Protein AF-A0A7Z9C8B3-F1 (afdb_monomer_lite)

Structure (mmCIF, N/CA/C/O backbone):
data_AF-A0A7Z9C8B3-F1
#
_entry.id   AF-A0A7Z9C8B3-F1
#
loop_
_atom_site.group_PDB
_atom_site.id
_atom_site.type_symbol
_atom_site.label_atom_id
_atom_site.label_alt_id
_atom_site.label_comp_id
_atom_site.label_asym_id
_atom_site.label_entity_id
_atom_site.label_seq_id
_atom_site.pdbx_PDB_ins_code
_atom_site.Cartn_x
_atom_site.Cartn_y
_atom_site.Cartn_z
_atom_site.occupancy
_atom_site.B_iso_or_equiv
_atom_site.auth_seq_id
_atom_site.auth_comp_id
_atom_site.auth_asym_id
_atom_site.auth_atom_id
_atom_site.pdbx_PDB_model_num
ATOM 1 N N . MET A 1 1 ? 12.724 23.668 -12.118 1.00 41.75 1 MET A N 1
ATOM 2 C CA . MET A 1 1 ? 11.775 23.006 -11.199 1.00 41.75 1 MET A CA 1
ATOM 3 C C . MET A 1 1 ? 11.595 21.601 -11.733 1.00 41.75 1 MET A C 1
ATOM 5 O O . MET A 1 1 ? 11.321 21.489 -12.916 1.00 41.75 1 MET A O 1
ATOM 9 N N . ALA A 1 2 ? 11.874 20.558 -10.950 1.00 46.75 2 ALA A N 1
ATOM 10 C CA . ALA A 1 2 ? 11.639 19.192 -11.415 1.00 46.75 2 ALA A CA 1
ATOM 11 C C . ALA A 1 2 ? 10.125 18.982 -11.560 1.00 46.75 2 ALA A C 1
ATOM 13 O O . ALA A 1 2 ? 9.395 19.240 -10.599 1.00 46.75 2 ALA A O 1
ATOM 14 N N . ASP A 1 3 ? 9.671 18.569 -12.745 1.00 54.97 3 ASP A N 1
ATOM 15 C CA . ASP A 1 3 ? 8.281 18.180 -12.983 1.00 54.97 3 ASP A CA 1
ATOM 16 C C . ASP A 1 3 ? 7.887 17.115 -11.957 1.00 54.97 3 ASP A C 1
ATOM 18 O O . ASP A 1 3 ? 8.472 16.029 -11.893 1.00 54.97 3 ASP A O 1
ATOM 22 N N . GLN A 1 4 ? 6.924 17.434 -11.093 1.00 65.19 4 GLN A N 1
ATOM 23 C CA . GLN A 1 4 ? 6.392 16.437 -10.179 1.00 65.19 4 GLN A CA 1
ATOM 24 C C . GLN A 1 4 ? 5.548 15.455 -10.984 1.00 65.19 4 GLN A C 1
ATOM 26 O O . GLN A 1 4 ? 4.595 15.850 -11.644 1.00 65.19 4 GLN A O 1
ATOM 31 N N . IL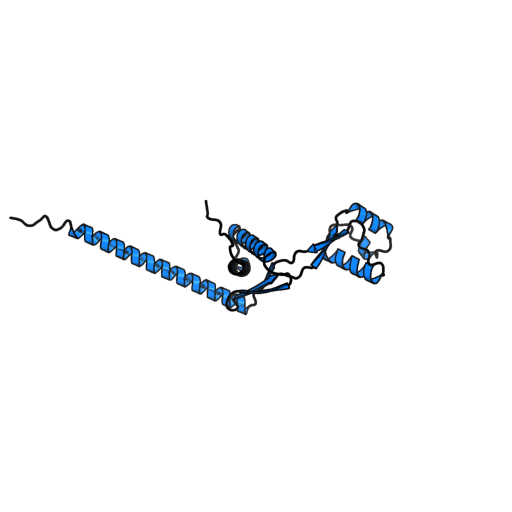E A 1 5 ? 5.874 14.166 -10.891 1.00 74.06 5 ILE A N 1
ATOM 32 C CA . ILE A 1 5 ? 5.069 13.107 -11.504 1.00 74.06 5 ILE A CA 1
ATOM 33 C C . ILE A 1 5 ? 3.663 13.143 -10.890 1.00 74.06 5 ILE A C 1
ATOM 35 O O . ILE A 1 5 ? 3.486 12.825 -9.708 1.00 74.06 5 ILE A O 1
ATOM 39 N N . GLU A 1 6 ? 2.676 13.526 -11.695 1.00 83.44 6 GLU A N 1
ATOM 40 C CA . GLU A 1 6 ? 1.263 13.460 -11.334 1.00 83.44 6 GLU A CA 1
ATOM 41 C C . GLU A 1 6 ? 0.733 12.028 -11.475 1.00 83.44 6 GLU A C 1
ATOM 43 O O . GLU A 1 6 ? 1.106 11.277 -12.382 1.00 83.44 6 GLU A O 1
ATOM 48 N N . ILE A 1 7 ? -0.135 11.640 -10.540 1.00 87.81 7 ILE A N 1
ATOM 49 C CA . ILE A 1 7 ? -0.804 10.338 -10.531 1.00 87.81 7 ILE A CA 1
ATOM 50 C C . ILE A 1 7 ? -2.204 10.550 -11.090 1.00 87.81 7 ILE A C 1
ATOM 52 O O . ILE A 1 7 ? -3.042 11.167 -10.436 1.00 87.81 7 ILE A O 1
ATOM 56 N N . THR A 1 8 ? -2.446 10.050 -12.297 1.00 89.19 8 THR A N 1
ATOM 57 C CA . THR A 1 8 ? -3.670 10.339 -13.060 1.00 89.19 8 THR A CA 1
ATOM 58 C C . THR A 1 8 ? -4.612 9.143 -13.161 1.00 89.19 8 THR A C 1
ATOM 60 O O . THR A 1 8 ? -5.751 9.299 -13.594 1.00 89.19 8 THR A O 1
ATOM 63 N N . SER A 1 9 ? -4.169 7.950 -12.749 1.00 91.31 9 SER A N 1
ATOM 64 C CA . SER A 1 9 ? -4.969 6.724 -12.817 1.00 91.31 9 SER A CA 1
ATOM 65 C C . SER A 1 9 ? -4.680 5.745 -11.680 1.00 91.31 9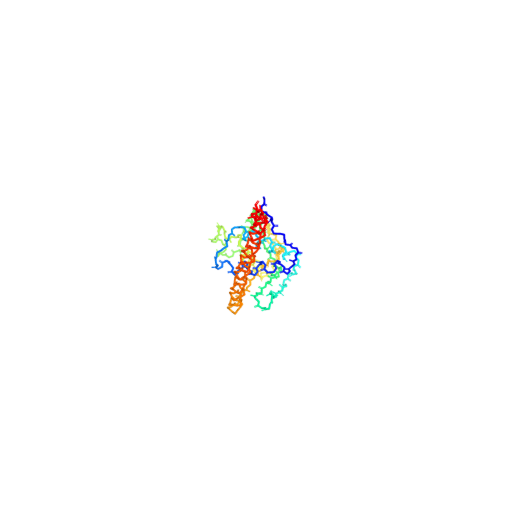 SER A C 1
ATOM 67 O O . SER A 1 9 ? -3.608 5.746 -11.062 1.00 91.31 9 SER A O 1
ATOM 69 N N . VAL A 1 10 ? -5.646 4.855 -11.438 1.00 89.50 10 VAL A N 1
ATOM 70 C CA . VAL A 1 10 ? -5.529 3.765 -10.463 1.00 89.50 10 VAL A CA 1
ATOM 71 C C . VAL A 1 10 ? -4.437 2.785 -10.889 1.00 89.50 10 VAL A C 1
ATOM 73 O O . VAL A 1 10 ? -3.641 2.364 -10.056 1.00 89.50 10 VAL A O 1
ATOM 76 N N . GLU A 1 11 ? -4.335 2.462 -12.174 1.00 89.19 11 GLU A N 1
ATOM 77 C CA . GLU A 1 11 ? -3.344 1.542 -12.738 1.00 89.19 11 GLU A CA 1
ATOM 78 C C . GLU A 1 11 ? -1.915 2.055 -12.522 1.00 89.19 11 GLU A C 1
ATOM 80 O O . GLU A 1 11 ? -1.042 1.307 -12.071 1.00 89.19 11 GLU A O 1
ATOM 85 N N . GLN A 1 12 ? -1.687 3.352 -12.752 1.00 88.00 12 GLN A N 1
ATOM 86 C CA . GLN A 1 12 ? -0.404 3.997 -12.476 1.00 88.00 12 GLN A CA 1
ATOM 87 C C . GLN A 1 12 ? -0.074 3.952 -10.977 1.00 88.00 12 GLN A C 1
ATOM 89 O O . GLN A 1 12 ? 1.041 3.590 -10.595 1.00 88.00 12 GLN A O 1
ATOM 94 N N . ALA A 1 13 ? -1.044 4.265 -10.113 1.00 88.44 13 ALA A N 1
ATOM 95 C CA . ALA A 1 13 ? -0.851 4.233 -8.667 1.00 88.44 13 ALA A CA 1
ATOM 96 C C . ALA A 1 13 ? -0.551 2.811 -8.149 1.00 88.44 13 ALA A C 1
ATOM 98 O O . ALA A 1 13 ? 0.343 2.628 -7.319 1.00 88.44 13 ALA A O 1
ATOM 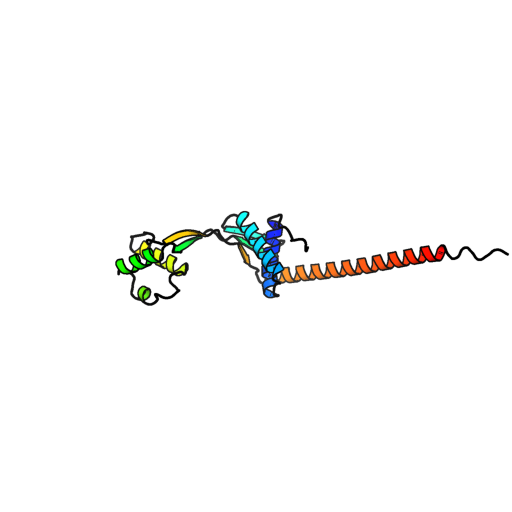99 N N . LEU A 1 14 ? -1.239 1.794 -8.680 1.00 89.31 14 LEU A N 1
ATOM 100 C CA . LEU A 1 14 ? -0.978 0.379 -8.401 1.00 89.31 14 LEU A CA 1
ATOM 101 C C . LEU A 1 14 ? 0.461 -0.009 -8.776 1.00 89.31 14 LEU A C 1
ATOM 103 O O . LEU A 1 14 ? 1.159 -0.627 -7.968 1.00 89.31 14 LEU A O 1
ATOM 107 N N . GLY A 1 15 ? 0.917 0.400 -9.965 1.00 85.69 15 GLY A N 1
ATOM 108 C CA . GLY A 1 15 ? 2.292 0.201 -10.429 1.00 85.69 15 GLY A CA 1
ATOM 109 C C . GLY A 1 15 ? 3.330 0.843 -9.508 1.00 85.69 15 GLY A C 1
ATOM 110 O O . GLY A 1 15 ? 4.279 0.182 -9.087 1.00 85.69 15 GLY A O 1
ATOM 111 N N . ILE A 1 16 ? 3.118 2.103 -9.117 1.00 88.56 16 ILE A N 1
ATOM 112 C CA . ILE A 1 16 ? 4.022 2.839 -8.218 1.00 88.56 16 ILE A CA 1
ATOM 113 C C . ILE A 1 16 ? 4.126 2.153 -6.847 1.00 88.56 16 ILE A C 1
ATOM 115 O O . ILE A 1 16 ? 5.227 1.987 -6.323 1.00 88.56 16 ILE A O 1
ATOM 119 N N . VAL A 1 17 ? 3.007 1.722 -6.254 1.00 88.25 17 VAL A N 1
ATOM 120 C CA . VAL A 1 17 ? 3.017 1.044 -4.943 1.00 88.25 17 VAL A CA 1
ATOM 121 C C . VAL A 1 17 ? 3.681 -0.338 -5.016 1.00 88.25 17 VAL A C 1
ATOM 123 O O . VAL A 1 17 ? 4.364 -0.745 -4.068 1.00 88.25 17 VAL A O 1
ATOM 126 N N . ALA A 1 18 ? 3.520 -1.057 -6.130 1.00 86.44 18 ALA A N 1
ATOM 127 C CA . ALA A 1 18 ? 4.201 -2.326 -6.377 1.00 86.44 18 ALA A CA 1
ATOM 128 C C . ALA A 1 18 ? 5.724 -2.143 -6.501 1.00 86.44 18 ALA A C 1
ATOM 130 O O . ALA A 1 18 ? 6.485 -2.804 -5.790 1.00 86.44 18 ALA A O 1
ATOM 131 N N . LEU A 1 19 ? 6.161 -1.198 -7.340 1.00 84.25 19 LEU A N 1
ATOM 132 C CA . LEU A 1 19 ? 7.575 -0.865 -7.527 1.00 84.25 19 LEU A CA 1
ATOM 133 C C . LEU A 1 19 ? 8.212 -0.340 -6.241 1.00 84.25 19 LEU A C 1
ATOM 135 O O . LEU A 1 19 ? 9.323 -0.736 -5.906 1.00 84.25 19 LEU A O 1
ATOM 139 N N . GLY A 1 20 ? 7.494 0.486 -5.476 1.00 84.44 20 GLY A N 1
ATOM 140 C CA . GLY A 1 20 ? 7.946 0.962 -4.172 1.00 84.44 20 GLY A CA 1
ATOM 141 C C . GLY A 1 20 ? 8.266 -0.184 -3.214 1.00 84.44 20 GLY A C 1
ATOM 142 O O . GLY A 1 20 ? 9.318 -0.181 -2.584 1.00 84.44 20 GLY A O 1
ATOM 143 N N . LYS A 1 21 ? 7.412 -1.213 -3.149 1.00 84.00 21 LYS A N 1
ATOM 144 C CA . LYS A 1 21 ? 7.653 -2.382 -2.287 1.00 84.00 21 LYS A CA 1
ATOM 145 C C . LYS A 1 21 ? 8.858 -3.203 -2.722 1.00 84.00 21 LYS A C 1
ATOM 147 O O . LYS A 1 21 ? 9.596 -3.699 -1.875 1.00 84.00 21 LYS A O 1
ATOM 152 N N . PHE A 1 22 ? 9.041 -3.345 -4.030 1.00 82.25 22 PHE A N 1
ATOM 153 C CA . PHE A 1 22 ? 10.217 -3.988 -4.595 1.00 82.25 22 PHE A CA 1
ATOM 154 C C . PHE A 1 22 ? 11.494 -3.201 -4.255 1.00 82.25 22 PHE A C 1
ATOM 156 O O . PHE A 1 22 ? 12.460 -3.761 -3.746 1.00 82.25 22 PHE A O 1
ATOM 163 N N . ALA A 1 23 ? 11.471 -1.884 -4.454 1.00 78.06 23 ALA A N 1
ATOM 164 C CA . ALA A 1 23 ? 12.617 -1.009 -4.255 1.00 78.06 23 ALA A CA 1
ATOM 165 C C . ALA A 1 23 ? 12.927 -0.691 -2.780 1.00 78.06 23 ALA A C 1
ATOM 167 O O . ALA A 1 23 ? 14.071 -0.379 -2.475 1.00 78.06 23 ALA A O 1
ATOM 168 N N . GLU A 1 24 ? 11.989 -0.844 -1.834 1.00 74.06 24 GLU A N 1
ATOM 169 C CA . GLU A 1 24 ? 12.289 -0.830 -0.387 1.00 74.06 24 GLU A CA 1
ATOM 170 C C . GLU A 1 24 ? 13.406 -1.831 -0.031 1.00 74.06 24 GLU A C 1
ATOM 172 O O . GLU A 1 24 ? 14.266 -1.521 0.790 1.00 74.06 24 GLU A O 1
ATOM 177 N N . LYS A 1 25 ? 13.444 -2.998 -0.695 1.00 69.06 25 LYS A N 1
ATOM 178 C CA . LYS A 1 25 ? 14.526 -3.993 -0.559 1.00 69.06 25 LYS A CA 1
ATOM 179 C C . LYS A 1 25 ? 15.863 -3.482 -1.116 1.00 69.06 25 LYS A C 1
ATOM 181 O O . LYS A 1 25 ? 16.916 -3.895 -0.644 1.00 69.06 25 LYS A O 1
ATOM 186 N N . ALA A 1 26 ? 15.815 -2.598 -2.111 1.00 64.81 26 ALA A N 1
ATOM 187 C CA . ALA A 1 26 ? 16.968 -2.028 -2.808 1.00 64.81 26 ALA A CA 1
ATOM 188 C C . ALA A 1 26 ? 17.360 -0.617 -2.318 1.00 64.81 26 ALA A C 1
ATOM 190 O O . ALA A 1 26 ? 18.253 -0.009 -2.900 1.00 64.81 26 ALA A O 1
ATOM 191 N N . ALA A 1 27 ? 16.723 -0.132 -1.244 1.00 78.00 27 ALA A N 1
ATOM 192 C CA . ALA A 1 27 ? 16.748 1.243 -0.745 1.00 78.00 27 ALA A CA 1
ATOM 193 C C . ALA A 1 27 ? 16.131 2.285 -1.706 1.00 78.00 27 ALA A C 1
ATOM 195 O O . ALA A 1 27 ? 16.499 2.423 -2.869 1.00 78.00 27 ALA A O 1
ATOM 196 N N . LEU A 1 28 ? 15.184 3.067 -1.179 1.00 78.81 28 LEU A N 1
ATOM 197 C CA . LEU A 1 28 ? 14.498 4.145 -1.898 1.00 78.81 28 LEU A CA 1
ATOM 198 C C . LEU A 1 28 ? 15.084 5.517 -1.554 1.00 78.81 28 LEU A C 1
ATOM 200 O O . LEU A 1 28 ? 15.385 5.792 -0.389 1.00 78.81 28 LEU A O 1
ATOM 204 N N . THR A 1 29 ? 15.119 6.412 -2.544 1.00 85.62 29 THR A N 1
ATOM 205 C CA . THR A 1 29 ? 15.325 7.852 -2.329 1.00 85.62 29 THR A CA 1
ATOM 206 C C . THR A 1 29 ? 14.098 8.490 -1.668 1.00 85.62 29 THR A C 1
ATOM 208 O O . THR A 1 29 ? 12.993 7.941 -1.709 1.00 85.62 29 THR A O 1
ATOM 211 N N . ASP A 1 30 ? 14.259 9.667 -1.063 1.00 83.25 30 ASP A N 1
ATOM 212 C CA . ASP A 1 30 ? 13.152 10.349 -0.375 1.00 83.25 30 ASP A CA 1
ATOM 213 C C . ASP A 1 30 ? 12.067 10.862 -1.334 1.00 83.25 30 ASP A C 1
ATOM 215 O O . ASP A 1 30 ? 10.873 10.811 -1.019 1.00 83.25 30 ASP A O 1
ATOM 219 N N . GLU A 1 31 ? 12.453 11.262 -2.545 1.00 83.81 31 GLU A N 1
ATOM 220 C CA . GLU A 1 31 ? 11.513 11.607 -3.618 1.00 83.81 31 GLU A CA 1
ATOM 221 C C . GLU A 1 31 ? 10.646 10.403 -4.004 1.00 83.81 31 GLU A C 1
ATOM 223 O O . GLU A 1 31 ? 9.417 10.507 -4.079 1.00 83.81 31 GLU A O 1
ATOM 228 N N . ALA A 1 32 ? 11.265 9.228 -4.159 1.00 80.69 32 ALA A N 1
ATOM 229 C CA . ALA A 1 32 ? 10.553 8.001 -4.488 1.00 80.69 32 ALA A CA 1
ATOM 230 C C . ALA A 1 32 ? 9.626 7.557 -3.344 1.00 80.69 32 ALA A C 1
ATOM 232 O O . ALA A 1 32 ? 8.476 7.193 -3.593 1.00 80.69 32 ALA A O 1
ATOM 233 N N . LYS A 1 33 ? 10.060 7.668 -2.079 1.00 83.94 33 LYS A N 1
ATOM 234 C CA . LYS A 1 33 ? 9.185 7.433 -0.912 1.00 83.94 33 LYS A CA 1
ATOM 235 C C . LYS A 1 33 ? 7.969 8.360 -0.927 1.00 83.94 33 LYS A C 1
ATOM 237 O O . LYS A 1 33 ? 6.851 7.920 -0.655 1.00 83.94 33 LYS A O 1
ATOM 242 N N . THR A 1 34 ? 8.167 9.630 -1.278 1.00 87.00 34 THR A N 1
ATOM 243 C CA . THR A 1 34 ? 7.088 10.622 -1.368 1.00 87.00 34 THR A CA 1
ATOM 244 C C . THR A 1 34 ? 6.097 10.277 -2.480 1.00 87.00 34 THR A C 1
ATOM 246 O O . THR A 1 34 ? 4.885 10.381 -2.283 1.00 87.00 34 THR A O 1
ATOM 249 N N . LEU A 1 35 ? 6.578 9.819 -3.637 1.00 86.69 35 LEU A N 1
ATOM 250 C CA . LEU A 1 35 ? 5.721 9.361 -4.731 1.00 86.69 35 LEU A CA 1
ATOM 251 C C . LEU A 1 35 ? 4.918 8.107 -4.347 1.00 86.69 35 LEU A C 1
ATOM 253 O O . LEU A 1 35 ? 3.709 8.067 -4.566 1.00 86.69 35 LEU A O 1
ATOM 257 N N . VAL A 1 36 ? 5.548 7.128 -3.689 1.00 87.44 36 VAL A N 1
ATOM 258 C CA . VAL A 1 36 ? 4.862 5.934 -3.162 1.00 87.44 36 VAL A CA 1
ATOM 259 C C . VAL A 1 36 ? 3.780 6.319 -2.153 1.00 87.44 36 VAL A C 1
ATOM 261 O O . VAL A 1 36 ? 2.676 5.778 -2.201 1.00 87.44 36 VAL A O 1
ATOM 264 N N . LYS A 1 37 ? 4.058 7.277 -1.261 1.00 88.75 37 LYS A N 1
ATOM 265 C CA . LYS A 1 37 ? 3.076 7.784 -0.293 1.00 88.75 37 LYS A CA 1
ATOM 266 C C . LYS A 1 37 ? 1.868 8.415 -0.992 1.00 88.75 37 LYS A C 1
ATOM 268 O O . LYS A 1 37 ? 0.737 8.086 -0.644 1.00 88.75 37 LYS A O 1
ATOM 273 N N . ARG A 1 38 ? 2.096 9.262 -2.003 1.00 90.69 38 ARG A N 1
ATOM 274 C CA . ARG A 1 38 ? 1.024 9.866 -2.815 1.00 90.69 38 ARG A CA 1
ATOM 275 C C . ARG A 1 38 ? 0.191 8.809 -3.540 1.00 90.69 38 ARG A C 1
ATOM 277 O O . ARG A 1 38 ? -1.032 8.885 -3.517 1.00 90.69 38 ARG A O 1
ATOM 284 N N . ALA A 1 39 ? 0.834 7.788 -4.106 1.00 89.12 39 ALA A N 1
ATOM 285 C CA . ALA A 1 39 ? 0.137 6.691 -4.773 1.00 89.12 39 ALA A CA 1
ATOM 286 C C . ALA A 1 39 ? -0.750 5.887 -3.815 1.00 89.12 39 ALA A C 1
ATOM 288 O O . ALA A 1 39 ? -1.872 5.540 -4.173 1.00 89.12 39 ALA A O 1
ATOM 289 N N . ARG A 1 40 ? -0.300 5.641 -2.577 1.00 89.81 40 ARG A N 1
ATOM 290 C CA . ARG A 1 40 ? -1.140 4.993 -1.555 1.00 89.81 40 ARG A CA 1
ATOM 291 C C . ARG A 1 40 ? -2.371 5.826 -1.218 1.00 89.81 40 ARG A C 1
ATOM 293 O O . ARG A 1 40 ? -3.463 5.279 -1.255 1.00 89.81 40 ARG A O 1
ATOM 300 N N . MET A 1 41 ? -2.207 7.126 -0.974 1.00 89.38 41 MET A N 1
ATOM 301 C CA . MET A 1 41 ? -3.335 8.028 -0.692 1.00 89.38 41 MET A CA 1
ATOM 302 C C . MET A 1 41 ? -4.334 8.069 -1.850 1.00 89.38 41 MET A C 1
ATOM 304 O O . MET A 1 41 ? -5.542 8.010 -1.636 1.00 89.38 41 MET A O 1
ATOM 308 N N . TYR A 1 42 ? -3.834 8.116 -3.087 1.00 90.50 42 TYR A N 1
ATOM 309 C CA . TYR A 1 42 ? -4.683 8.053 -4.270 1.00 90.50 42 TYR A CA 1
ATOM 310 C C . TYR A 1 42 ? -5.487 6.745 -4.302 1.00 90.50 42 TYR A C 1
ATOM 312 O O . TYR A 1 42 ? -6.702 6.772 -4.478 1.00 90.50 42 TYR A O 1
ATOM 320 N N . LEU A 1 43 ? -4.847 5.596 -4.064 1.00 90.00 43 LEU A N 1
ATOM 321 C CA . LEU A 1 43 ? -5.538 4.304 -4.013 1.00 90.00 43 LEU A CA 1
ATOM 322 C C . LEU A 1 43 ? -6.527 4.199 -2.844 1.00 90.00 43 LEU A C 1
ATOM 324 O O . LEU A 1 43 ? -7.584 3.600 -3.007 1.00 90.00 43 LEU A O 1
ATOM 328 N N . GLU A 1 44 ? -6.234 4.796 -1.691 1.00 88.12 44 GLU A N 1
ATOM 329 C CA . GLU A 1 44 ? -7.160 4.857 -0.551 1.00 88.12 44 GLU A CA 1
ATOM 330 C C . GLU A 1 44 ? -8.429 5.656 -0.878 1.00 88.12 44 GLU A C 1
ATOM 332 O O . GLU A 1 44 ? -9.500 5.328 -0.375 1.00 88.12 44 GLU A O 1
ATOM 337 N N . ALA A 1 45 ? -8.345 6.655 -1.757 1.00 87.94 45 ALA A N 1
ATOM 338 C CA . ALA A 1 45 ? -9.515 7.398 -2.222 1.00 87.94 45 ALA A CA 1
ATOM 339 C C . ALA A 1 45 ? -10.325 6.659 -3.308 1.00 87.94 45 ALA A C 1
ATOM 341 O O . ALA A 1 45 ? -11.518 6.914 -3.443 1.00 87.94 45 ALA A O 1
ATOM 342 N N . HIS A 1 46 ? -9.705 5.746 -4.069 1.00 89.00 46 HIS A N 1
ATOM 343 C CA . HIS A 1 46 ? -10.305 5.174 -5.289 1.00 89.00 46 HIS A CA 1
ATOM 344 C C . HIS A 1 46 ? -10.573 3.658 -5.248 1.00 89.00 46 HIS A C 1
ATOM 346 O O . HIS A 1 46 ? -11.340 3.155 -6.066 1.00 89.00 46 HIS A O 1
ATOM 352 N N . MET A 1 47 ? -9.953 2.900 -4.341 1.00 87.44 47 MET A N 1
ATOM 353 C CA . MET A 1 47 ? -10.259 1.478 -4.124 1.00 87.44 47 MET A CA 1
ATOM 354 C C . MET A 1 47 ? -11.295 1.330 -3.016 1.00 87.44 47 MET A C 1
ATOM 356 O O . MET A 1 47 ? -11.227 2.065 -2.042 1.00 87.44 47 MET A O 1
ATOM 360 N N . SER A 1 48 ? -12.196 0.353 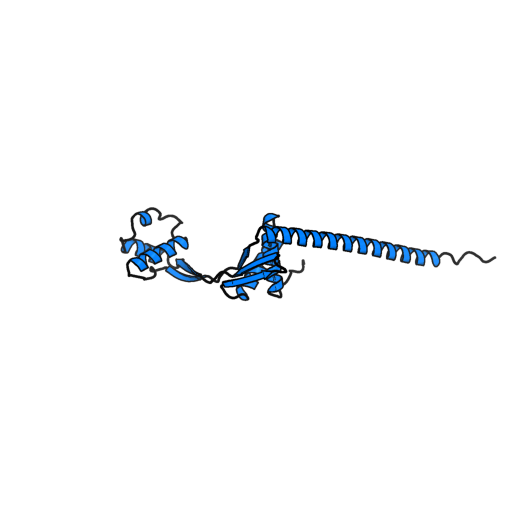-3.079 1.00 87.44 48 SER A N 1
ATOM 361 C CA . SER A 1 48 ? -13.108 0.064 -1.965 1.00 87.44 48 SER A CA 1
ATOM 362 C C . SER A 1 48 ? -12.392 -0.713 -0.847 1.00 87.44 48 SER A C 1
ATOM 364 O O . SER A 1 48 ? -11.449 -1.463 -1.121 1.00 87.44 48 SER A O 1
ATOM 366 N N . PRO A 1 49 ? -12.766 -0.551 0.437 1.00 84.88 49 PRO A N 1
ATOM 367 C CA . PRO A 1 49 ? -12.185 -1.349 1.516 1.00 84.88 49 PRO A CA 1
ATOM 368 C C . PRO A 1 49 ? -12.382 -2.855 1.289 1.00 84.88 49 PRO A C 1
ATOM 370 O O . PRO A 1 49 ? -13.495 -3.319 1.065 1.00 84.88 49 PRO A O 1
ATOM 373 N N . GLY A 1 50 ? -11.300 -3.633 1.374 1.00 82.75 50 GLY A N 1
ATOM 374 C CA . GLY A 1 50 ? -11.293 -5.064 1.054 1.00 82.75 50 GLY A CA 1
ATOM 375 C C . GLY A 1 50 ? -10.930 -5.391 -0.398 1.00 82.75 50 GLY A C 1
ATOM 376 O O . GLY A 1 50 ? -10.702 -6.565 -0.700 1.00 82.75 50 GLY A O 1
ATOM 377 N N . ASP A 1 51 ? -10.818 -4.391 -1.277 1.00 87.31 51 ASP A N 1
ATOM 378 C CA . ASP A 1 51 ? -10.423 -4.609 -2.666 1.00 87.31 51 ASP A CA 1
ATOM 379 C C . ASP A 1 51 ? -9.004 -5.161 -2.772 1.00 87.31 51 ASP A C 1
ATOM 381 O O . ASP A 1 51 ? -8.061 -4.717 -2.108 1.00 87.31 51 ASP A O 1
ATOM 385 N N . ARG A 1 52 ? -8.832 -6.090 -3.710 1.00 90.25 52 ARG A N 1
ATOM 386 C CA . ARG A 1 52 ? -7.544 -6.667 -4.081 1.00 90.25 52 ARG A CA 1
ATOM 387 C C . ARG A 1 52 ? -7.382 -6.604 -5.590 1.00 90.25 52 ARG A C 1
ATOM 389 O O . ARG A 1 52 ? -8.254 -7.057 -6.323 1.00 90.25 52 ARG A O 1
ATOM 396 N N . ARG A 1 53 ? -6.243 -6.091 -6.048 1.00 89.88 53 ARG A N 1
ATOM 397 C CA . ARG A 1 53 ? -5.892 -6.008 -7.467 1.00 89.88 53 ARG A CA 1
ATOM 398 C C . ARG A 1 53 ? -4.518 -6.618 -7.718 1.00 89.88 53 ARG A C 1
ATOM 400 O O . ARG A 1 53 ? -3.597 -6.469 -6.911 1.00 89.88 53 ARG A O 1
ATOM 407 N N . VAL A 1 54 ? -4.404 -7.326 -8.836 1.00 85.19 54 VAL A N 1
ATOM 408 C CA . VAL A 1 54 ? -3.129 -7.822 -9.360 1.00 85.19 54 VAL A CA 1
ATOM 409 C C . VAL A 1 54 ? -2.609 -6.788 -10.351 1.00 85.19 54 VAL A C 1
ATOM 411 O O . VAL A 1 54 ? -3.372 -6.261 -11.155 1.00 85.19 54 VAL A O 1
ATOM 414 N N . VAL A 1 55 ? -1.330 -6.450 -10.234 1.00 83.62 55 VAL A N 1
ATOM 415 C CA . VAL A 1 55 ? -0.661 -5.445 -11.060 1.00 83.62 55 VAL A CA 1
ATOM 416 C C . VAL A 1 55 ? 0.144 -6.154 -12.139 1.00 83.62 55 VAL A C 1
ATOM 418 O O . VAL A 1 55 ? 0.947 -7.034 -11.814 1.00 83.62 55 VAL A O 1
ATOM 421 N N . GLY A 1 56 ? -0.064 -5.752 -13.396 1.00 77.38 56 GLY A N 1
ATOM 422 C CA . GLY A 1 56 ? 0.512 -6.421 -14.564 1.00 77.38 56 GLY A CA 1
ATOM 423 C C . GLY A 1 56 ? 0.133 -7.905 -14.647 1.00 77.38 56 GLY A C 1
ATOM 424 O O . GLY A 1 56 ? -0.786 -8.365 -13.966 1.00 77.38 56 GLY A O 1
ATOM 425 N N . ASP A 1 57 ? 0.895 -8.663 -15.434 1.00 80.12 57 ASP A N 1
ATOM 426 C CA . ASP A 1 57 ? 0.761 -10.119 -15.558 1.00 80.12 57 ASP A CA 1
ATOM 427 C C . ASP A 1 57 ? 1.373 -10.835 -14.339 1.00 80.12 57 ASP A C 1
ATOM 429 O O . ASP A 1 57 ? 2.406 -11.496 -14.432 1.00 80.12 57 ASP A O 1
ATOM 433 N N . ASP A 1 58 ? 0.754 -10.681 -13.162 1.00 80.69 58 ASP A N 1
ATOM 434 C CA . ASP A 1 58 ? 1.208 -11.291 -11.898 1.00 80.69 58 ASP A CA 1
ATOM 435 C C . ASP A 1 58 ? 2.580 -10.764 -11.423 1.00 80.69 58 ASP A C 1
ATOM 437 O O . ASP A 1 58 ? 3.456 -11.523 -10.996 1.00 80.69 58 ASP A O 1
ATOM 441 N N . LEU A 1 59 ? 2.776 -9.440 -11.482 1.00 77.94 59 LEU A N 1
ATOM 442 C CA . LEU A 1 59 ? 3.974 -8.783 -10.939 1.00 77.94 59 LEU A CA 1
ATOM 443 C C . LEU A 1 59 ? 3.822 -8.429 -9.461 1.00 77.94 59 LEU A C 1
ATOM 445 O O . LEU A 1 59 ? 4.786 -8.503 -8.703 1.00 77.94 59 LEU A O 1
ATOM 449 N N . ALA A 1 60 ? 2.622 -8.042 -9.032 1.00 83.56 60 ALA A N 1
ATOM 450 C CA . ALA A 1 60 ? 2.355 -7.724 -7.636 1.00 83.56 60 ALA A CA 1
ATOM 451 C C . ALA A 1 60 ? 0.883 -7.886 -7.275 1.00 83.56 60 ALA A C 1
ATOM 453 O O . ALA A 1 60 ? -0.001 -7.792 -8.122 1.00 83.56 60 ALA A O 1
ATOM 454 N N . THR A 1 61 ? 0.609 -8.046 -5.983 1.00 87.38 61 THR A N 1
ATOM 455 C CA . THR A 1 61 ? -0.731 -7.840 -5.433 1.00 87.38 61 THR A CA 1
ATOM 456 C C . THR A 1 61 ? -0.745 -6.578 -4.581 1.00 87.38 61 THR A C 1
ATOM 458 O O . THR A 1 61 ? 0.032 -6.458 -3.630 1.00 87.38 61 THR A O 1
ATOM 461 N N . VAL A 1 62 ? -1.687 -5.682 -4.869 1.00 89.12 62 VAL A N 1
ATOM 462 C CA . VAL A 1 62 ? -2.015 -4.525 -4.032 1.00 89.12 62 VAL A CA 1
ATOM 463 C C . VAL A 1 62 ? -3.424 -4.711 -3.479 1.00 89.12 62 VAL A C 1
ATOM 465 O O . VAL A 1 62 ? -4.347 -5.081 -4.202 1.00 89.12 62 VAL A O 1
ATOM 468 N N . SER A 1 63 ? -3.596 -4.487 -2.183 1.00 88.38 63 SER A N 1
ATOM 469 C CA . SER A 1 63 ? -4.879 -4.626 -1.502 1.00 88.38 63 SER A CA 1
ATOM 470 C C . SER A 1 63 ? -5.158 -3.423 -0.619 1.00 88.38 63 SER A C 1
ATOM 472 O O . SER A 1 63 ? -4.271 -2.989 0.121 1.00 88.38 63 SER A O 1
ATOM 474 N N . ARG A 1 64 ? -6.401 -2.945 -0.635 1.00 88.06 64 ARG A N 1
ATOM 475 C CA . ARG A 1 64 ? -6.923 -2.049 0.391 1.00 88.06 64 ARG A CA 1
ATOM 476 C C . ARG A 1 64 ? -7.504 -2.911 1.501 1.00 88.06 64 ARG A C 1
ATOM 478 O O . ARG A 1 64 ? -8.386 -3.730 1.257 1.00 88.06 64 ARG A O 1
ATOM 485 N N . GLN A 1 65 ? -6.986 -2.770 2.715 1.00 83.81 65 GLN A N 1
ATOM 486 C CA . GLN A 1 65 ? -7.532 -3.500 3.855 1.00 83.81 65 GLN A CA 1
ATOM 487 C C . GLN A 1 65 ? -8.984 -3.082 4.103 1.00 83.81 65 GLN A C 1
ATOM 489 O O . GLN A 1 65 ? -9.396 -1.979 3.735 1.00 83.81 65 GLN A O 1
ATOM 494 N N . LYS A 1 66 ? -9.774 -3.980 4.700 1.00 79.94 66 LYS A N 1
ATOM 495 C CA . LYS A 1 66 ? -11.113 -3.615 5.172 1.00 79.94 66 LYS A CA 1
ATOM 496 C C . LYS A 1 66 ? -10.993 -2.490 6.196 1.00 79.94 66 LYS A C 1
ATOM 498 O O . LYS A 1 66 ? -9.975 -2.386 6.883 1.00 79.94 66 LYS A O 1
ATOM 503 N N . THR A 1 67 ? -12.025 -1.660 6.283 1.00 71.19 67 THR A N 1
ATOM 504 C CA . THR A 1 67 ? -12.159 -0.742 7.408 1.00 71.19 67 THR A CA 1
ATOM 505 C C . THR A 1 67 ? -12.196 -1.574 8.684 1.00 71.19 67 THR A C 1
ATOM 507 O O . THR A 1 67 ? -12.834 -2.628 8.747 1.00 71.19 67 THR A O 1
ATOM 510 N N . SER A 1 68 ? -11.430 -1.145 9.675 1.00 66.31 68 SER A N 1
ATOM 511 C CA . SER A 1 68 ? -11.519 -1.686 11.026 1.00 66.31 68 SER A CA 1
ATOM 512 C C . SER A 1 68 ? -11.864 -0.561 11.974 1.00 66.31 68 SER A C 1
ATOM 514 O O . SER A 1 68 ? -11.387 0.559 11.802 1.00 66.31 68 SER A O 1
ATOM 516 N N . GLU A 1 69 ? -12.652 -0.856 12.989 1.00 69.38 69 GLU A N 1
ATOM 517 C CA . GLU A 1 69 ? -12.830 0.056 14.106 1.00 69.38 69 GLU A CA 1
ATOM 518 C C . GLU A 1 69 ? -11.500 0.220 14.841 1.00 69.38 69 GLU A C 1
ATOM 520 O O . GLU A 1 69 ? -10.819 -0.753 15.183 1.00 69.38 69 GLU A O 1
ATOM 525 N N . ARG A 1 70 ? -11.108 1.470 15.059 1.00 67.69 70 ARG A N 1
ATOM 526 C CA . ARG A 1 70 ? -9.993 1.846 15.907 1.00 67.69 70 ARG A CA 1
ATOM 527 C C . ARG A 1 70 ? -10.545 2.643 17.073 1.00 67.69 70 ARG A C 1
ATOM 529 O O . ARG A 1 70 ? -11.178 3.673 16.895 1.00 67.69 70 ARG A O 1
ATOM 536 N N . TYR A 1 71 ? -10.214 2.185 18.266 1.00 67.88 71 TYR A N 1
ATOM 537 C CA . TYR A 1 71 ? -10.488 2.913 19.492 1.00 67.88 71 TYR A CA 1
ATOM 538 C C . TYR A 1 71 ? -9.450 4.022 19.652 1.00 67.88 71 TYR A C 1
ATOM 540 O O . TYR A 1 71 ? -8.242 3.780 19.518 1.00 67.88 71 TYR A O 1
ATOM 548 N N . VAL A 1 72 ? -9.923 5.234 19.914 1.00 70.81 72 VAL A N 1
ATOM 549 C CA . VAL A 1 72 ? -9.092 6.421 20.109 1.00 70.81 72 VAL A CA 1
ATOM 550 C C . VAL A 1 72 ? -9.501 7.087 21.411 1.00 70.81 72 VAL A C 1
ATOM 552 O O . VAL A 1 72 ? -10.676 7.345 21.647 1.00 70.81 72 VAL A O 1
ATOM 555 N N . ILE A 1 73 ? -8.520 7.367 22.264 1.00 71.12 73 ILE A N 1
ATOM 556 C CA . ILE A 1 73 ? -8.748 8.130 23.489 1.00 71.12 73 ILE A CA 1
ATOM 557 C C . ILE A 1 73 ? -8.817 9.610 23.095 1.00 71.12 73 ILE A C 1
ATOM 559 O O . ILE A 1 73 ? -7.844 10.158 22.574 1.00 71.12 73 ILE A O 1
ATOM 563 N N . ARG A 1 74 ? -9.978 10.235 23.295 1.00 79.75 74 ARG A N 1
ATOM 564 C CA . ARG A 1 74 ? -10.212 11.671 23.076 1.00 79.75 74 ARG A CA 1
ATOM 565 C C . ARG A 1 74 ? -10.100 12.479 24.356 1.00 79.75 74 ARG A C 1
ATOM 567 O O . ARG A 1 74 ? -9.655 13.622 24.309 1.00 79.75 74 ARG A O 1
ATOM 574 N N . ASP A 1 75 ? -10.480 11.871 25.473 1.00 77.81 75 ASP A N 1
ATOM 575 C CA . ASP A 1 75 ? -10.380 12.460 26.799 1.00 77.81 75 ASP A CA 1
ATOM 576 C C . ASP A 1 75 ? -9.672 11.473 27.730 1.00 77.81 75 ASP A C 1
ATOM 578 O O . ASP A 1 75 ? -10.268 10.544 28.274 1.00 77.81 75 ASP A O 1
ATOM 582 N N . GLU A 1 76 ? -8.360 11.669 27.879 1.00 69.69 76 GLU A N 1
ATOM 583 C CA . GLU A 1 76 ? -7.526 10.841 28.753 1.00 69.69 76 GLU A CA 1
ATOM 584 C C . GLU A 1 76 ? -7.945 10.947 30.222 1.00 69.69 76 GLU A C 1
ATOM 586 O O . GLU A 1 76 ? -7.761 9.989 30.970 1.00 69.69 76 GLU A O 1
ATOM 591 N N . LYS A 1 77 ? -8.520 12.084 30.636 1.00 72.62 77 LYS A N 1
ATOM 592 C CA . LYS A 1 77 ? -8.934 12.303 32.019 1.00 72.62 77 LYS A CA 1
ATOM 593 C C . LYS A 1 77 ? -10.214 11.535 32.319 1.00 72.62 77 LYS A C 1
ATOM 595 O O . LYS A 1 77 ? -10.228 10.769 33.270 1.00 72.62 77 LYS A O 1
ATOM 600 N N . ALA A 1 78 ? -11.243 11.676 31.483 1.00 76.12 78 ALA A N 1
ATOM 601 C CA . ALA A 1 78 ? -12.488 10.927 31.654 1.00 76.12 78 ALA A CA 1
ATOM 602 C C . ALA A 1 78 ? -12.253 9.407 31.612 1.00 76.12 78 ALA A C 1
ATOM 604 O O . ALA A 1 78 ? -12.840 8.664 32.395 1.00 76.12 78 ALA A O 1
ATOM 605 N N . PHE A 1 79 ? -11.353 8.954 30.735 1.00 73.69 79 PHE A N 1
ATOM 606 C CA . PHE A 1 79 ? -10.979 7.546 30.653 1.00 73.69 79 PHE A CA 1
ATOM 607 C C . PHE A 1 79 ? -10.180 7.073 31.878 1.00 73.69 79 PHE A C 1
ATOM 609 O O . PHE A 1 79 ? -10.413 5.973 32.376 1.00 73.69 79 PHE A O 1
ATOM 616 N N . GLY A 1 80 ? -9.262 7.901 32.386 1.00 69.75 80 GLY A N 1
ATOM 617 C CA . GLY A 1 80 ? -8.518 7.633 33.618 1.00 69.75 80 GLY A CA 1
ATOM 618 C C . GLY A 1 80 ? -9.419 7.564 34.853 1.00 69.75 80 GLY A C 1
ATOM 619 O O . GLY A 1 80 ? -9.347 6.588 35.595 1.00 69.75 80 GLY A O 1
ATOM 620 N N . ASP A 1 81 ? -10.309 8.545 35.021 1.00 74.56 81 ASP A N 1
ATOM 621 C CA . ASP A 1 81 ? -11.267 8.616 36.131 1.00 74.56 81 ASP A CA 1
ATOM 622 C C . ASP A 1 81 ? -12.193 7.381 36.121 1.00 74.56 81 ASP A C 1
ATOM 624 O O . ASP A 1 81 ? -12.375 6.726 37.146 1.00 74.56 81 ASP A O 1
ATOM 628 N N . TRP A 1 82 ? -12.690 6.974 34.945 1.00 74.69 82 TRP A N 1
ATOM 629 C CA . TRP A 1 82 ? -13.496 5.757 34.791 1.00 74.69 82 TRP A CA 1
ATOM 630 C C . TRP A 1 82 ? -12.740 4.476 35.185 1.00 74.69 82 TRP A C 1
ATOM 632 O O . TRP A 1 82 ? -13.296 3.617 35.870 1.00 74.69 82 TRP A O 1
ATOM 642 N N . LEU A 1 83 ? -11.462 4.343 34.802 1.00 69.38 83 LEU A N 1
ATOM 643 C CA . LEU A 1 83 ? -10.629 3.196 35.196 1.00 69.38 83 LEU A CA 1
ATOM 644 C C . LEU A 1 83 ? -10.410 3.129 36.716 1.00 69.38 83 LEU A C 1
ATOM 646 O O . LEU A 1 83 ? -10.344 2.032 37.279 1.00 69.38 83 LEU A O 1
ATOM 650 N N . GLU A 1 84 ? -10.275 4.282 37.374 1.00 67.50 84 GLU A N 1
ATOM 651 C CA . GLU A 1 84 ? -10.109 4.378 38.827 1.00 67.50 84 GLU A CA 1
ATOM 652 C C . GLU A 1 84 ? -11.414 4.093 39.589 1.00 67.50 84 GLU A C 1
ATOM 654 O O . GLU A 1 84 ? -11.373 3.452 40.646 1.00 67.50 84 GLU A O 1
ATOM 659 N N . GLU A 1 85 ? -12.558 4.528 39.053 1.00 65.94 85 GLU A N 1
ATOM 660 C CA . GLU A 1 85 ? -13.887 4.351 39.650 1.00 65.94 85 GLU A CA 1
ATOM 661 C C . GLU A 1 85 ? -14.423 2.918 39.514 1.00 65.94 85 GLU A C 1
ATOM 663 O O . GLU A 1 85 ? -14.934 2.366 40.492 1.00 65.94 85 GLU A O 1
ATOM 668 N N . GLU A 1 86 ? -14.275 2.276 38.350 1.00 60.16 86 GLU A N 1
ATOM 669 C CA . GLU A 1 86 ? -14.870 0.954 38.098 1.00 60.16 86 GLU A CA 1
ATOM 670 C C . GLU A 1 86 ? -14.243 -0.172 38.936 1.00 60.16 86 GLU A C 1
ATOM 672 O O . GLU A 1 86 ? -14.895 -1.192 39.133 1.00 60.16 86 GLU A O 1
ATOM 677 N N . ARG A 1 87 ? -13.010 -0.026 39.461 1.00 50.69 87 ARG A N 1
ATOM 678 C CA . ARG A 1 87 ? -12.291 -0.965 40.374 1.00 50.69 87 ARG A CA 1
ATOM 679 C C . ARG A 1 87 ? -12.414 -2.483 40.093 1.00 50.69 87 ARG A C 1
ATOM 681 O O . ARG A 1 87 ? -12.017 -3.296 40.927 1.00 50.69 87 ARG A O 1
ATOM 688 N N . LYS A 1 88 ? -12.899 -2.886 38.920 1.00 51.47 88 LYS A N 1
ATOM 689 C CA . LYS A 1 88 ? -13.051 -4.269 38.446 1.00 51.47 88 LYS A CA 1
ATOM 690 C C . LYS A 1 88 ? -12.090 -4.605 37.317 1.00 51.47 88 LYS A C 1
ATOM 692 O O . LYS A 1 88 ? -12.110 -5.718 36.810 1.00 51.47 88 LYS A O 1
ATOM 697 N N . VAL A 1 89 ? -11.211 -3.679 36.946 1.00 52.91 89 VAL A N 1
ATOM 698 C CA . VAL A 1 89 ? -10.154 -3.967 35.982 1.00 52.91 89 VAL A CA 1
ATOM 699 C C . VAL A 1 89 ? -9.121 -4.874 36.680 1.00 52.91 89 VAL A C 1
ATOM 701 O O . VAL A 1 89 ? -8.558 -4.452 37.698 1.00 52.91 89 VAL A O 1
ATOM 704 N N . PRO A 1 90 ? -8.885 -6.121 36.217 1.00 51.25 90 PRO A N 1
ATOM 705 C CA . PRO A 1 90 ? -8.013 -7.075 36.911 1.00 51.25 90 PRO A CA 1
ATOM 706 C C . PRO A 1 90 ? -6.612 -6.496 37.185 1.00 51.25 90 PRO A C 1
ATOM 708 O O . PRO A 1 90 ? -6.120 -5.702 36.393 1.00 51.25 90 PRO A O 1
ATOM 711 N N . GLU A 1 91 ? -5.909 -6.907 38.249 1.00 52.28 91 GLU A N 1
ATOM 712 C CA . GLU A 1 91 ? -4.594 -6.339 38.653 1.00 52.28 91 GLU A CA 1
ATOM 713 C C . GLU A 1 91 ? -3.542 -6.273 37.524 1.00 52.28 91 GLU A C 1
ATOM 715 O O . GLU A 1 91 ? -2.706 -5.367 37.486 1.00 52.28 91 GLU A O 1
ATOM 720 N N . VAL A 1 92 ? -3.616 -7.182 36.543 1.00 48.47 92 VAL A N 1
ATOM 721 C CA . VAL A 1 92 ? -2.773 -7.183 35.328 1.00 48.47 92 VAL A CA 1
ATOM 722 C C . VAL A 1 92 ? -2.889 -5.868 34.533 1.00 48.47 92 VAL A C 1
ATOM 724 O O . VAL A 1 92 ? -1.955 -5.472 33.836 1.00 48.47 92 VAL A O 1
ATOM 727 N N . TRP A 1 93 ? -4.017 -5.174 34.668 1.00 49.81 93 TRP A N 1
ATOM 728 C CA . TRP A 1 93 ? -4.378 -3.932 33.992 1.00 49.81 93 TRP A CA 1
ATOM 729 C C . TRP A 1 93 ? -3.931 -2.694 34.782 1.00 49.81 93 TRP A C 1
ATOM 731 O O . TRP A 1 93 ? -3.667 -1.654 34.186 1.00 49.81 93 TRP A O 1
ATOM 741 N N . GLN A 1 94 ? -3.752 -2.818 36.102 1.00 48.25 94 GLN A N 1
ATOM 742 C CA . GLN A 1 94 ? -3.241 -1.752 36.976 1.00 48.25 94 GLN A CA 1
ATOM 743 C C . GLN A 1 94 ? -1.711 -1.600 36.870 1.00 48.25 94 GLN A C 1
ATOM 745 O O . GLN A 1 94 ? -1.162 -0.515 37.043 1.00 48.25 94 GLN A O 1
ATOM 750 N N . MET A 1 95 ? -1.001 -2.680 36.530 1.00 38.44 95 MET A N 1
ATOM 751 C CA . MET A 1 95 ? 0.468 -2.751 36.569 1.00 38.44 95 MET A CA 1
ATOM 752 C C . MET A 1 95 ? 1.214 -1.956 35.479 1.00 38.44 95 MET A C 1
ATOM 754 O O . MET A 1 95 ? 2.446 -1.913 35.499 1.00 38.44 95 MET A O 1
ATOM 758 N N . ARG A 1 96 ? 0.532 -1.324 34.513 1.00 42.34 96 ARG A N 1
ATOM 759 C CA . ARG A 1 96 ? 1.190 -0.499 33.480 1.00 42.34 96 ARG A CA 1
ATOM 760 C C . ARG A 1 96 ? 0.423 0.779 33.170 1.00 42.34 96 ARG A C 1
ATOM 762 O O . ARG A 1 96 ? 0.027 1.022 32.033 1.00 42.34 96 ARG A O 1
ATOM 769 N N . VAL A 1 97 ? 0.339 1.668 34.151 1.00 40.94 97 VAL A N 1
ATOM 770 C CA . VAL A 1 97 ? 0.050 3.090 33.903 1.00 40.94 97 VAL A CA 1
ATOM 771 C C . VAL A 1 97 ? 1.299 3.750 33.297 1.00 40.94 97 VAL A C 1
ATOM 773 O O . VAL A 1 97 ? 1.979 4.555 33.919 1.00 40.94 97 VAL A O 1
ATOM 776 N N . HI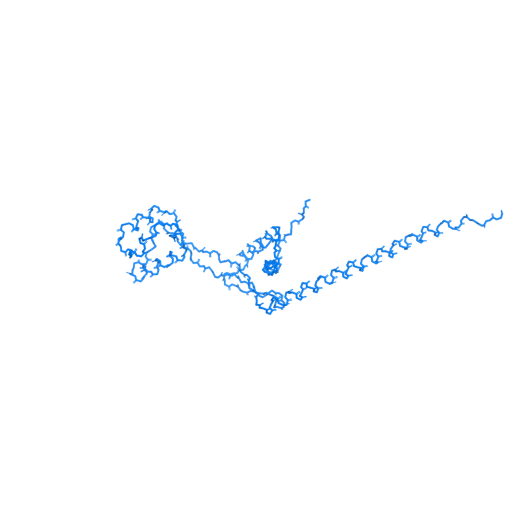S A 1 98 ? 1.718 3.308 32.108 1.00 44.28 98 HIS A N 1
ATOM 777 C CA . HIS A 1 98 ? 2.886 3.860 31.423 1.00 44.28 98 HIS A CA 1
ATOM 778 C C . HIS A 1 98 ? 2.837 3.537 29.925 1.00 44.28 98 HIS A C 1
ATOM 780 O O . HIS A 1 98 ? 3.092 2.406 29.507 1.00 44.28 98 HIS A O 1
ATOM 786 N N . LYS A 1 99 ? 2.520 4.553 29.109 1.00 41.91 99 LYS A N 1
ATOM 787 C CA . LYS A 1 99 ? 2.659 4.628 27.633 1.00 41.91 99 LYS A CA 1
ATOM 788 C C . LYS A 1 99 ? 1.977 3.550 26.766 1.00 41.91 99 LYS A C 1
ATOM 790 O O . LYS A 1 99 ? 1.944 3.713 25.554 1.00 41.91 99 LYS A O 1
ATOM 795 N N . SER A 1 100 ? 1.453 2.468 27.339 1.00 42.00 100 SER A N 1
ATOM 796 C CA . SER A 1 100 ? 0.957 1.284 26.616 1.00 42.00 100 SER A CA 1
ATOM 797 C C . SER A 1 100 ? -0.573 1.183 26.548 1.00 42.00 100 SER A C 1
ATOM 799 O O . SER A 1 100 ? -1.085 0.385 25.765 1.00 42.00 100 SER A O 1
ATOM 801 N N . PHE A 1 101 ? -1.293 2.053 27.265 1.00 50.53 101 PHE A N 1
ATOM 802 C CA . PHE A 1 101 ? -2.759 2.164 27.229 1.00 50.53 101 PHE A CA 1
ATOM 803 C C . PHE A 1 101 ? -3.313 2.722 25.906 1.00 50.53 101 PHE A C 1
ATOM 805 O O . PHE A 1 101 ? -4.454 2.455 25.549 1.00 50.53 101 PHE A O 1
ATOM 812 N N . THR A 1 102 ? -2.499 3.448 25.136 1.00 50.19 102 THR A N 1
ATOM 813 C CA . THR A 1 102 ? -2.881 4.033 23.837 1.00 50.19 102 THR A CA 1
ATOM 814 C C . THR A 1 102 ? -2.755 3.050 22.668 1.00 50.19 102 THR A C 1
ATOM 816 O O . THR A 1 102 ? -2.989 3.413 21.512 1.00 50.19 102 THR A O 1
ATOM 819 N N . SER A 1 103 ? -2.360 1.799 22.934 1.00 55.59 103 SER A N 1
ATOM 820 C CA . SER A 1 103 ? -2.249 0.773 21.900 1.00 55.59 103 SER A CA 1
ATOM 821 C C . SER A 1 103 ? -3.642 0.327 21.436 1.00 55.59 103 SER A C 1
ATOM 823 O O . SER A 1 103 ? -4.423 -0.159 22.257 1.00 55.59 103 SER A O 1
ATOM 825 N N . PRO A 1 104 ? -3.953 0.382 20.126 1.00 56.66 104 PRO A N 1
ATOM 826 C CA . PRO A 1 104 ? -5.233 -0.093 19.596 1.00 56.66 104 PRO A CA 1
ATOM 827 C C . PRO A 1 104 ? -5.559 -1.547 19.970 1.00 56.66 104 PRO A C 1
ATOM 829 O O . PRO A 1 104 ? -6.716 -1.883 20.198 1.00 56.66 104 PRO A O 1
ATOM 832 N N . ALA A 1 105 ? -4.538 -2.406 20.080 1.00 60.56 105 ALA A N 1
ATOM 833 C CA . ALA A 1 105 ? -4.711 -3.804 20.476 1.00 60.56 105 ALA A CA 1
ATOM 834 C C . ALA A 1 105 ? -5.190 -3.946 21.930 1.00 60.56 105 ALA A C 1
ATOM 836 O O . ALA A 1 105 ? -5.957 -4.852 22.247 1.00 60.56 105 ALA A O 1
ATOM 837 N N . TYR A 1 106 ? -4.757 -3.036 22.803 1.00 63.34 106 TYR A N 1
ATOM 838 C CA . TYR A 1 106 ? -5.152 -3.025 24.204 1.00 63.34 106 TYR A CA 1
ATOM 839 C C . TYR A 1 106 ? -6.607 -2.566 24.360 1.00 63.34 106 TYR A C 1
ATOM 841 O O . TYR A 1 106 ? -7.396 -3.236 25.021 1.00 63.34 106 TYR A O 1
ATOM 849 N N . LEU A 1 107 ? -7.001 -1.501 23.657 1.00 62.78 107 LEU A N 1
ATOM 850 C CA . LEU A 1 107 ? -8.384 -1.013 23.656 1.00 62.78 107 LEU A CA 1
ATOM 851 C C . LEU A 1 107 ? -9.371 -2.043 23.073 1.00 62.78 107 LEU A C 1
ATOM 853 O O . LEU A 1 107 ? -10.453 -2.241 23.620 1.00 62.78 107 LEU A O 1
ATOM 857 N N . ALA A 1 108 ? -8.976 -2.777 22.027 1.00 63.69 108 ALA A N 1
ATOM 858 C CA . ALA A 1 108 ? -9.783 -3.875 21.488 1.00 63.69 108 ALA A CA 1
ATOM 859 C C . ALA A 1 108 ? -9.955 -5.034 22.493 1.00 63.69 108 ALA A C 1
ATOM 861 O O . ALA A 1 108 ? -11.033 -5.627 22.593 1.00 63.69 108 ALA A O 1
ATOM 862 N N . SER A 1 109 ? -8.908 -5.344 23.268 1.00 65.25 109 SER A N 1
ATOM 863 C CA . SER A 1 109 ? -9.000 -6.342 24.340 1.00 65.25 109 SER A CA 1
ATOM 864 C C . SER A 1 109 ? -9.882 -5.875 25.502 1.00 65.25 109 SER A C 1
ATOM 866 O O . SER A 1 109 ? -10.639 -6.681 26.034 1.00 65.25 109 SER A O 1
ATOM 868 N N . LEU A 1 110 ? -9.858 -4.576 25.835 1.00 66.25 110 LEU A N 1
ATOM 869 C CA . LEU A 1 110 ? -10.733 -3.970 26.843 1.00 66.25 110 LEU A CA 1
ATOM 870 C C . LEU A 1 110 ? -12.203 -4.131 26.458 1.00 66.25 110 LEU A C 1
ATOM 872 O O . LEU A 1 110 ? -12.976 -4.649 27.255 1.00 66.25 110 LEU A O 1
ATOM 876 N N . LYS A 1 111 ? -12.570 -3.792 25.216 1.00 64.38 111 LYS A N 1
ATOM 877 C CA . LYS A 1 111 ? -13.939 -4.002 24.732 1.00 64.38 111 LYS A CA 1
ATOM 878 C C . LYS A 1 111 ? -14.349 -5.469 24.768 1.00 64.38 111 LYS A C 1
ATOM 880 O O . LYS A 1 111 ? -15.435 -5.767 25.230 1.00 64.38 111 LYS A O 1
ATOM 885 N N . THR A 1 112 ? -13.493 -6.385 24.314 1.00 64.38 112 THR A N 1
ATOM 886 C CA . THR A 1 112 ? -13.825 -7.823 24.320 1.00 64.38 112 THR A CA 1
ATOM 887 C C . THR A 1 112 ? -14.143 -8.313 25.735 1.00 64.38 112 THR A C 1
ATOM 889 O O . THR A 1 112 ? -15.073 -9.093 25.922 1.00 64.38 112 THR A O 1
ATOM 892 N N . SER A 1 113 ? -13.401 -7.829 26.733 1.00 59.84 113 SER A N 1
ATOM 893 C CA . SER A 1 113 ? -13.672 -8.121 28.142 1.00 59.84 113 SER A CA 1
ATOM 894 C C . SER A 1 113 ? -14.966 -7.459 28.637 1.00 59.84 113 SER A C 1
ATOM 896 O O . SER A 1 113 ? -15.775 -8.132 29.263 1.00 59.84 113 SER A O 1
ATOM 898 N N . LEU A 1 114 ? -15.215 -6.185 28.307 1.00 62.25 114 LEU A N 1
ATOM 899 C CA . LEU A 1 114 ? -16.449 -5.465 28.675 1.00 62.25 114 LEU A CA 1
ATOM 900 C C . LEU A 1 114 ? -17.709 -6.057 28.019 1.00 62.25 114 LEU A C 1
ATOM 902 O O . LEU A 1 114 ? -18.769 -6.132 28.641 1.00 62.25 114 LEU A O 1
ATOM 906 N N . ASP A 1 115 ? -17.588 -6.510 26.772 1.00 62.38 115 ASP A N 1
ATOM 907 C CA . ASP A 1 115 ? -18.624 -7.236 26.038 1.00 62.38 115 ASP A CA 1
ATOM 908 C C . ASP A 1 115 ? -18.897 -8.597 26.702 1.00 62.38 115 ASP A C 1
ATOM 910 O O . ASP A 1 115 ? -20.051 -8.995 26.849 1.00 62.38 115 ASP A O 1
ATOM 914 N N . ALA A 1 116 ? -17.846 -9.311 27.129 1.00 58.81 116 ALA A N 1
ATOM 915 C CA . ALA A 1 116 ? -17.966 -10.602 27.811 1.00 58.81 116 ALA A CA 1
ATOM 916 C C . ALA A 1 116 ? -18.600 -10.484 29.208 1.00 58.81 116 ALA A C 1
ATOM 918 O O . ALA A 1 116 ? -19.291 -11.403 29.645 1.00 58.81 116 ALA A O 1
ATOM 919 N N . GLU A 1 117 ? -18.403 -9.352 29.887 1.00 58.69 117 GLU A N 1
ATOM 920 C CA . GLU A 1 117 ? -19.041 -9.021 31.167 1.00 58.69 117 GLU A CA 1
ATOM 921 C C . GLU A 1 117 ? -20.467 -8.460 31.006 1.00 58.69 117 GLU A C 1
ATOM 923 O O . GLU A 1 117 ? -21.135 -8.171 31.997 1.00 58.69 117 GLU A O 1
ATOM 928 N N . GLY A 1 118 ? -20.972 -8.371 29.769 1.00 45.88 118 GLY A N 1
ATOM 929 C CA . GLY A 1 118 ? -22.360 -8.019 29.466 1.00 45.88 118 GLY A CA 1
ATOM 930 C C . GLY A 1 118 ? -22.673 -6.526 29.525 1.00 45.88 118 GLY A C 1
ATOM 931 O O . GLY A 1 118 ? -23.837 -6.164 29.364 1.00 45.88 118 GLY A O 1
ATOM 932 N N . ASN A 1 119 ? -21.664 -5.672 29.717 1.00 55.56 119 ASN A N 1
ATOM 933 C CA . ASN A 1 119 ? -21.865 -4.230 29.790 1.00 55.56 119 ASN A CA 1
ATOM 934 C C . ASN A 1 119 ? -21.667 -3.533 28.449 1.00 55.56 119 ASN A C 1
ATOM 936 O O . ASN A 1 119 ? -22.308 -2.515 28.258 1.00 55.56 119 ASN A O 1
ATOM 940 N N . GLY A 1 120 ? -20.859 -4.058 27.515 1.00 56.06 120 GLY A N 1
ATOM 941 C CA . GLY A 1 120 ? -20.777 -3.616 26.104 1.00 56.06 120 GLY A CA 1
ATOM 942 C C . GLY A 1 120 ? -20.547 -2.116 25.834 1.00 56.06 120 GLY A C 1
ATOM 943 O O . GLY A 1 120 ? -20.537 -1.679 24.682 1.00 56.06 120 GLY A O 1
ATOM 944 N N . GLU A 1 121 ? -20.390 -1.319 26.886 1.00 63.94 121 GLU A N 1
ATOM 945 C CA . GLU A 1 121 ? -20.330 0.128 26.855 1.00 63.94 121 GLU A CA 1
ATOM 946 C C . GLU A 1 121 ? -18.910 0.562 26.520 1.00 63.94 121 GLU A C 1
ATOM 948 O O . GLU A 1 121 ? -17.917 0.046 27.041 1.00 63.94 121 GLU A O 1
ATOM 953 N N . ILE A 1 122 ? -18.819 1.526 25.609 1.00 69.75 122 ILE A N 1
ATOM 954 C CA . ILE A 1 122 ? -17.555 2.167 25.273 1.00 69.75 122 ILE A CA 1
ATOM 955 C C . ILE A 1 122 ? -17.146 3.011 26.487 1.00 69.75 122 ILE A C 1
ATOM 957 O O . ILE A 1 122 ? -17.956 3.825 26.938 1.00 69.75 122 ILE A O 1
ATOM 961 N N . PRO A 1 123 ? -15.916 2.858 27.010 1.00 71.75 123 PRO A N 1
ATOM 962 C CA . PRO A 1 123 ? -15.460 3.651 28.141 1.00 71.75 123 PRO A CA 1
ATOM 963 C C . PRO A 1 123 ? -15.588 5.164 27.887 1.00 71.75 123 PRO A C 1
ATOM 965 O O . PRO A 1 123 ? -15.272 5.622 26.782 1.00 71.75 123 PRO A O 1
ATOM 968 N N . PRO A 1 124 ? -15.981 5.962 28.895 1.00 73.75 124 PRO A N 1
ATOM 969 C CA . PRO A 1 124 ? -15.937 7.417 28.826 1.00 73.75 124 PRO A CA 1
ATOM 970 C C . PRO A 1 124 ? -14.572 7.918 28.343 1.00 73.75 124 PRO A C 1
ATOM 972 O O . PRO A 1 124 ? -13.528 7.407 28.740 1.00 73.75 124 PRO A O 1
ATOM 975 N N . GLY A 1 125 ? -14.577 8.912 27.455 1.00 70.38 125 GLY A N 1
ATOM 976 C CA . GLY A 1 125 ? -13.355 9.468 26.867 1.00 70.38 125 GLY A CA 1
ATOM 977 C C . GLY A 1 125 ? -12.722 8.638 25.743 1.00 70.38 125 GLY A C 1
ATOM 978 O O . GLY A 1 125 ? -11.731 9.087 25.160 1.00 70.38 125 GLY A O 1
ATOM 979 N N . VAL A 1 126 ? -13.295 7.480 25.387 1.00 72.50 126 VAL A N 1
ATOM 980 C CA . VAL A 1 126 ? -12.901 6.669 24.225 1.00 72.50 126 VAL A CA 1
ATOM 981 C C . VAL A 1 126 ? -13.950 6.791 23.120 1.00 72.50 126 VAL A C 1
ATOM 983 O O . VAL A 1 126 ? -15.141 6.627 23.355 1.00 72.50 126 VAL A O 1
ATOM 986 N N . GLU A 1 127 ? -13.503 7.038 21.893 1.00 75.50 127 GLU A N 1
ATOM 987 C CA . GLU A 1 127 ? -14.341 7.020 20.694 1.00 75.50 127 GLU A CA 1
ATOM 988 C C . GLU A 1 127 ? -13.956 5.856 19.779 1.00 75.50 127 GLU A C 1
ATOM 990 O O . GLU A 1 127 ? -12.792 5.444 19.715 1.00 75.50 127 GLU A O 1
ATOM 995 N N . ILE A 1 128 ? -14.944 5.341 19.044 1.00 70.75 128 ILE A N 1
ATOM 996 C CA . ILE A 1 128 ? -14.718 4.412 17.939 1.00 70.75 128 ILE A CA 1
ATOM 997 C C . ILE A 1 128 ? -14.621 5.222 16.656 1.00 70.75 128 ILE A C 1
ATOM 999 O O . ILE A 1 128 ? -15.592 5.830 16.211 1.00 70.75 128 ILE A O 1
ATOM 1003 N N . GLU A 1 129 ? -13.453 5.182 16.035 1.00 72.00 129 GLU A N 1
ATOM 1004 C CA . GLU A 1 129 ? -13.258 5.681 14.684 1.00 72.00 129 GLU A CA 1
ATOM 1005 C C . GLU A 1 129 ? -13.219 4.518 13.706 1.00 72.00 129 GLU A C 1
ATOM 1007 O O . GLU A 1 129 ? -12.501 3.537 13.908 1.00 72.00 129 GLU A O 1
ATOM 1012 N N . GLU A 1 130 ? -13.915 4.641 12.582 1.00 66.69 130 GLU A N 1
ATOM 1013 C CA . GLU A 1 130 ? -13.605 3.788 11.444 1.00 66.69 130 GLU A CA 1
ATOM 1014 C C . GLU A 1 130 ? -12.221 4.167 10.918 1.00 66.69 130 GLU A C 1
ATOM 1016 O O . GLU A 1 130 ? -12.003 5.253 10.376 1.00 66.69 130 GLU A O 1
ATOM 1021 N N . SER A 1 131 ? -11.253 3.261 11.049 1.00 66.31 131 SER A N 1
ATOM 1022 C CA . SER A 1 131 ? -10.004 3.431 10.321 1.00 66.31 131 SER A CA 1
ATOM 1023 C C . SER A 1 131 ? -10.299 3.313 8.828 1.00 66.31 131 SER A C 1
ATOM 1025 O O . SER A 1 131 ? -10.809 2.294 8.351 1.00 66.31 131 SER A O 1
ATOM 1027 N N . GLY A 1 132 ? -9.966 4.364 8.077 1.00 61.56 132 GLY A N 1
ATOM 1028 C CA . GLY A 1 132 ? -9.946 4.307 6.623 1.00 61.56 132 GLY A CA 1
ATOM 1029 C C . GLY A 1 132 ? -8.977 3.206 6.209 1.00 61.56 132 GLY A C 1
ATOM 1030 O O . GLY A 1 132 ? -7.776 3.326 6.438 1.00 61.56 132 GLY A O 1
ATOM 1031 N N . GLY A 1 133 ? -9.496 2.098 5.673 1.00 64.44 133 GLY A N 1
ATOM 1032 C CA . GLY A 1 133 ? -8.687 0.931 5.326 1.00 64.44 133 GLY A CA 1
ATOM 1033 C C . GLY A 1 133 ? -7.456 1.331 4.508 1.00 64.44 133 GLY A C 1
ATOM 1034 O O . GLY A 1 133 ? -7.581 2.075 3.532 1.00 64.44 133 GLY A O 1
ATOM 1035 N N . TYR A 1 134 ? -6.280 0.859 4.921 1.00 79.19 134 TYR A N 1
ATOM 1036 C CA . TYR A 1 134 ? -4.995 1.277 4.360 1.00 79.19 134 TYR A CA 1
ATOM 1037 C C . TYR A 1 134 ? -4.568 0.390 3.190 1.00 79.19 134 TYR A C 1
ATOM 1039 O O . TYR A 1 134 ? -4.921 -0.792 3.109 1.00 79.19 134 TYR A O 1
ATOM 1047 N N . VAL A 1 135 ? -3.773 0.950 2.279 1.00 84.06 135 VAL A N 1
ATOM 1048 C CA . VAL A 1 135 ? -3.270 0.209 1.115 1.00 84.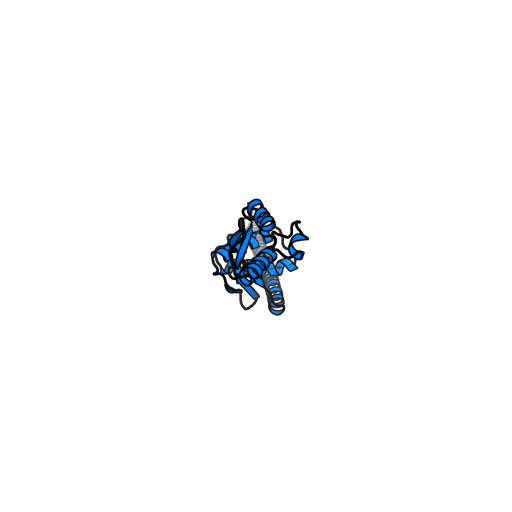06 135 VAL A CA 1
ATOM 1049 C C . VAL A 1 135 ? -1.952 -0.490 1.433 1.00 84.06 135 VAL A C 1
ATOM 1051 O O . VAL A 1 135 ? -0.985 0.121 1.896 1.00 84.06 135 VAL A O 1
ATOM 1054 N N . THR A 1 136 ? -1.885 -1.784 1.125 1.00 85.12 136 THR A N 1
ATOM 1055 C CA . THR A 1 136 ? -0.686 -2.619 1.255 1.00 85.12 136 THR A CA 1
ATOM 1056 C C . THR A 1 136 ? -0.366 -3.330 -0.044 1.00 85.12 136 THR A C 1
ATOM 1058 O O . THR A 1 136 ? -1.271 -3.814 -0.718 1.00 85.12 136 THR A O 1
ATOM 1061 N N . SER A 1 137 ? 0.917 -3.508 -0.339 1.00 84.00 137 SER A N 1
ATOM 1062 C CA . SER A 1 137 ? 1.380 -4.421 -1.382 1.00 84.00 137 SER A CA 1
ATOM 1063 C C . SER A 1 137 ? 2.133 -5.601 -0.780 1.00 84.00 137 SER A C 1
ATOM 1065 O O . SER A 1 137 ? 2.882 -5.465 0.193 1.00 84.00 137 SER A O 1
ATOM 1067 N N . ARG A 1 138 ? 1.917 -6.781 -1.364 1.00 81.69 138 ARG A N 1
ATOM 1068 C CA . ARG A 1 138 ? 2.662 -8.003 -1.059 1.00 81.69 138 ARG A CA 1
ATOM 1069 C C . ARG A 1 138 ? 3.209 -8.583 -2.355 1.00 81.69 138 ARG A C 1
ATOM 1071 O O . ARG A 1 138 ? 2.506 -8.631 -3.363 1.00 81.69 138 ARG A O 1
ATOM 1078 N N . LEU A 1 139 ? 4.456 -9.030 -2.284 1.00 81.19 139 LEU A N 1
ATOM 1079 C CA . LEU A 1 139 ? 5.141 -9.748 -3.349 1.00 81.19 139 LEU A CA 1
ATOM 1080 C C . LEU A 1 139 ? 5.464 -11.141 -2.812 1.00 81.19 139 LEU A C 1
ATOM 1082 O O . LEU A 1 139 ? 6.147 -11.261 -1.796 1.00 81.19 139 LEU A O 1
ATOM 1086 N N . SER A 1 140 ? 4.943 -12.178 -3.458 1.00 83.31 140 SER A N 1
ATOM 1087 C CA . SER A 1 140 ? 5.440 -13.547 -3.270 1.00 83.31 140 SER A CA 1
ATOM 1088 C C . SER A 1 140 ? 6.853 -13.697 -3.846 1.00 83.31 140 SER A C 1
ATOM 1090 O O . SER A 1 140 ? 7.280 -12.877 -4.658 1.00 83.31 140 SER A O 1
ATOM 1092 N N . ASP A 1 141 ? 7.563 -14.776 -3.506 1.00 82.44 141 ASP A N 1
ATOM 1093 C CA . ASP A 1 141 ? 8.897 -15.051 -4.067 1.00 82.44 141 ASP A CA 1
ATOM 1094 C C . ASP A 1 141 ? 8.884 -15.138 -5.600 1.00 82.44 141 ASP A C 1
ATOM 1096 O O . ASP A 1 141 ? 9.804 -14.668 -6.269 1.00 82.44 141 ASP A O 1
ATOM 1100 N N . LYS A 1 142 ? 7.810 -15.699 -6.171 1.00 85.00 142 LYS A N 1
ATOM 1101 C CA . LYS A 1 142 ? 7.598 -15.746 -7.623 1.00 85.00 142 LYS A CA 1
ATOM 1102 C C . LYS A 1 142 ? 7.448 -14.336 -8.203 1.00 85.00 142 LYS A C 1
ATOM 1104 O O . LYS A 1 142 ? 8.136 -13.992 -9.156 1.00 85.00 142 LYS A O 1
ATOM 1109 N N . GLN A 1 143 ? 6.593 -13.512 -7.601 1.00 83.62 143 GLN A N 1
ATOM 1110 C CA . GLN A 1 143 ? 6.366 -12.124 -8.020 1.00 83.62 143 GLN A CA 1
ATOM 1111 C C . GLN A 1 143 ? 7.627 -11.264 -7.884 1.00 83.62 143 GLN A C 1
ATOM 1113 O O . GLN A 1 143 ? 7.902 -10.438 -8.747 1.00 83.62 143 GLN A O 1
ATOM 1118 N N . MET A 1 144 ? 8.434 -11.501 -6.848 1.00 83.50 144 MET A N 1
ATOM 1119 C CA . MET A 1 144 ? 9.730 -10.848 -6.671 1.00 83.50 144 MET A CA 1
ATOM 1120 C C . MET A 1 144 ? 10.666 -11.150 -7.849 1.00 83.50 144 MET A C 1
ATOM 1122 O O . MET A 1 144 ? 11.203 -10.225 -8.448 1.00 83.50 144 MET A O 1
ATOM 1126 N N . LYS A 1 145 ? 10.801 -12.426 -8.239 1.00 84.12 145 LYS A N 1
ATOM 1127 C CA . LYS A 1 145 ? 11.615 -12.830 -9.400 1.00 84.12 145 LYS A CA 1
ATOM 1128 C C . LYS A 1 145 ? 11.081 -12.259 -10.714 1.00 84.12 145 LYS A C 1
ATOM 1130 O O . LYS A 1 145 ? 11.864 -11.813 -11.548 1.00 84.12 145 LYS A O 1
ATOM 1135 N N . ASN A 1 146 ? 9.760 -12.241 -10.890 1.00 80.38 146 ASN A N 1
ATOM 1136 C CA . ASN A 1 146 ? 9.134 -11.645 -12.071 1.00 80.38 146 ASN A CA 1
ATOM 1137 C C . ASN A 1 146 ? 9.427 -10.139 -12.157 1.00 80.38 146 ASN A C 1
ATOM 1139 O O . ASN A 1 146 ? 9.736 -9.635 -13.234 1.00 80.38 146 ASN A O 1
ATOM 1143 N N . MET A 1 147 ? 9.379 -9.432 -11.025 1.00 81.44 147 MET A N 1
ATOM 1144 C CA . MET A 1 147 ? 9.707 -8.009 -10.953 1.00 81.44 147 MET A CA 1
ATOM 1145 C C . MET A 1 147 ? 11.191 -7.752 -11.249 1.00 81.44 147 MET A C 1
ATOM 1147 O O . MET A 1 147 ? 11.507 -6.846 -12.014 1.00 81.44 147 MET A O 1
ATOM 1151 N N . GLU A 1 148 ? 12.098 -8.570 -10.704 1.00 83.88 148 GLU A N 1
ATOM 1152 C CA . GLU A 1 148 ? 13.538 -8.502 -11.002 1.00 83.88 148 GLU A CA 1
ATOM 1153 C C . GLU A 1 148 ? 13.799 -8.668 -12.506 1.00 83.88 148 GLU A C 1
ATOM 1155 O O . GLU A 1 148 ? 14.498 -7.851 -13.105 1.00 83.88 148 GLU A O 1
ATOM 1160 N N . ALA A 1 149 ? 13.178 -9.672 -13.132 1.00 84.31 149 ALA A N 1
ATOM 1161 C CA . ALA A 1 149 ? 13.293 -9.912 -14.567 1.00 84.31 149 ALA A CA 1
ATOM 1162 C C . ALA A 1 149 ? 12.717 -8.759 -15.405 1.00 84.31 149 ALA A C 1
ATOM 1164 O O . ALA A 1 149 ? 13.344 -8.332 -16.373 1.00 84.31 149 ALA A O 1
ATOM 1165 N N . ALA A 1 150 ? 11.554 -8.221 -15.026 1.00 78.50 150 ALA A N 1
ATOM 1166 C CA . ALA A 1 150 ? 10.927 -7.103 -15.727 1.00 78.50 150 ALA A CA 1
ATOM 1167 C C . ALA A 1 150 ? 11.783 -5.826 -15.662 1.00 78.50 150 ALA A C 1
ATOM 1169 O O . ALA A 1 150 ? 11.987 -5.166 -16.682 1.00 78.50 150 ALA A O 1
ATOM 1170 N N . VAL A 1 151 ? 12.334 -5.502 -14.486 1.00 80.50 151 VAL A N 1
ATOM 1171 C CA . VAL A 1 151 ? 13.226 -4.345 -14.299 1.00 80.50 151 VAL A CA 1
ATOM 1172 C C . VAL A 1 151 ? 14.514 -4.516 -15.100 1.00 80.50 151 VAL A C 1
ATOM 1174 O O . VAL A 1 151 ? 14.974 -3.571 -15.739 1.00 80.50 151 VAL A O 1
ATOM 1177 N N . GLU A 1 152 ? 15.092 -5.714 -15.095 1.00 82.00 152 GLU A N 1
ATOM 1178 C CA . GLU A 1 152 ? 16.303 -6.011 -15.854 1.00 82.00 152 GLU A CA 1
ATOM 1179 C C . GLU A 1 152 ? 16.070 -5.907 -17.370 1.00 82.00 152 GLU A C 1
ATOM 1181 O O . GLU A 1 152 ? 16.860 -5.277 -18.075 1.00 82.00 152 GLU A O 1
ATOM 1186 N N . SER A 1 153 ? 14.952 -6.433 -17.879 1.00 75.12 153 SER A N 1
ATOM 1187 C CA . SER A 1 153 ? 14.570 -6.263 -19.285 1.00 75.12 153 SER A CA 1
ATOM 1188 C C . SER A 1 153 ? 14.367 -4.792 -19.655 1.00 75.12 153 SER A C 1
ATOM 1190 O O . SER A 1 153 ? 14.861 -4.354 -20.694 1.00 75.12 153 SER A O 1
ATOM 1192 N N . ALA A 1 154 ? 13.711 -4.002 -18.797 1.00 73.50 154 ALA A N 1
ATOM 1193 C CA . ALA A 1 154 ? 13.526 -2.569 -19.028 1.00 73.50 154 ALA A CA 1
ATOM 1194 C C . ALA A 1 154 ? 14.863 -1.808 -19.066 1.00 73.50 154 ALA A C 1
ATOM 1196 O O . ALA A 1 154 ? 15.066 -0.956 -19.932 1.00 73.50 154 ALA A O 1
ATOM 1197 N N . ARG A 1 155 ? 15.810 -2.146 -18.178 1.00 77.62 155 ARG A N 1
ATOM 1198 C CA . ARG A 1 155 ? 17.165 -1.568 -18.194 1.00 77.62 155 ARG A CA 1
ATOM 1199 C C . ARG A 1 155 ? 17.895 -1.864 -19.498 1.00 77.62 155 ARG A C 1
ATOM 1201 O O . ARG A 1 155 ? 18.477 -0.952 -20.080 1.00 77.62 155 ARG A O 1
ATOM 1208 N N . ARG A 1 156 ? 17.847 -3.115 -19.967 1.00 79.88 156 ARG A N 1
ATOM 1209 C CA . ARG A 1 156 ? 18.485 -3.524 -21.228 1.00 79.88 156 ARG A CA 1
ATOM 1210 C C . ARG A 1 156 ? 17.891 -2.799 -22.426 1.00 79.88 156 ARG A C 1
ATOM 1212 O O . ARG A 1 156 ? 18.646 -2.313 -23.260 1.00 79.88 156 ARG A O 1
ATOM 1219 N N . LEU A 1 157 ? 16.565 -2.676 -22.480 1.00 72.19 157 LEU A N 1
ATOM 1220 C CA . LEU A 1 157 ? 15.883 -1.927 -23.535 1.00 72.19 157 LEU A CA 1
ATOM 1221 C C . LEU A 1 157 ? 16.319 -0.456 -23.540 1.00 72.19 157 LEU A C 1
ATOM 1223 O O . LEU A 1 157 ? 16.654 0.081 -24.590 1.00 72.19 157 LEU A O 1
ATOM 1227 N N . ASN A 1 158 ? 16.366 0.184 -22.368 1.00 78.69 158 ASN A N 1
ATOM 1228 C CA . ASN A 1 158 ? 16.774 1.583 -22.259 1.00 78.69 158 ASN A CA 1
ATOM 1229 C C . ASN A 1 158 ? 18.238 1.798 -22.679 1.00 78.69 158 ASN A C 1
ATOM 1231 O O . ASN A 1 158 ? 18.559 2.783 -23.345 1.00 78.69 158 ASN A O 1
ATOM 1235 N N . ALA A 1 159 ? 19.127 0.865 -22.327 1.00 83.06 159 ALA A N 1
ATOM 1236 C CA . ALA A 1 159 ? 20.517 0.889 -22.768 1.00 83.06 159 ALA A CA 1
ATOM 1237 C C . ALA A 1 159 ? 20.630 0.727 -24.294 1.00 83.06 159 ALA A C 1
ATOM 1239 O O . ALA A 1 159 ? 21.327 1.509 -24.934 1.00 83.06 159 ALA A O 1
ATOM 1240 N N . ALA A 1 160 ? 19.897 -0.226 -24.880 1.00 76.69 160 ALA A N 1
ATOM 1241 C CA . ALA A 1 160 ? 19.865 -0.438 -26.327 1.00 76.69 160 ALA A CA 1
ATOM 1242 C C . ALA A 1 160 ? 19.328 0.790 -27.082 1.00 76.69 160 ALA A C 1
ATOM 1244 O O . ALA A 1 160 ? 19.916 1.205 -28.074 1.00 76.69 160 ALA A O 1
ATOM 1245 N N . TRP A 1 161 ? 18.260 1.417 -26.580 1.00 70.94 161 TRP A N 1
ATOM 1246 C CA . TRP A 1 161 ? 17.715 2.654 -27.145 1.00 70.94 161 TRP A CA 1
ATOM 1247 C C . TRP A 1 161 ? 18.706 3.820 -27.075 1.00 70.94 161 TRP A C 1
ATOM 1249 O O . TRP A 1 161 ? 18.860 4.580 -28.028 1.00 70.94 161 TRP A O 1
ATOM 1259 N N . SER A 1 162 ? 19.412 3.950 -25.951 1.00 84.50 162 SER A N 1
ATOM 1260 C CA . SER A 1 162 ? 20.435 4.985 -25.784 1.00 84.50 162 SER A CA 1
ATOM 1261 C C . SER A 1 162 ? 21.611 4.777 -26.743 1.00 84.50 162 SER A C 1
ATOM 1263 O O . SER A 1 162 ? 22.087 5.748 -27.324 1.00 84.50 162 SER A O 1
ATOM 1265 N N . ALA A 1 163 ? 22.044 3.526 -26.944 1.00 82.50 163 ALA A N 1
ATOM 1266 C CA . ALA A 1 163 ? 23.088 3.177 -27.907 1.00 82.50 163 ALA A CA 1
ATOM 1267 C C . ALA A 1 163 ? 22.653 3.484 -29.347 1.00 82.50 163 ALA A C 1
ATOM 1269 O O . ALA A 1 163 ? 23.367 4.183 -30.058 1.00 82.50 163 ALA A O 1
ATOM 1270 N N . PHE A 1 164 ? 21.442 3.070 -29.730 1.00 77.56 164 PHE A N 1
ATOM 1271 C CA . PHE A 1 164 ? 20.871 3.380 -31.040 1.00 77.56 164 PHE A CA 1
ATOM 1272 C C . PHE A 1 164 ? 20.821 4.890 -31.309 1.00 77.56 164 PHE A C 1
ATOM 1274 O O . PHE A 1 164 ? 21.254 5.344 -32.360 1.00 77.56 164 PHE A O 1
ATOM 1281 N N . ASN A 1 165 ? 20.347 5.693 -30.351 1.00 80.50 165 ASN A N 1
ATOM 1282 C CA . ASN A 1 165 ? 20.296 7.148 -30.523 1.00 80.50 165 ASN A CA 1
ATOM 1283 C C . ASN A 1 165 ? 21.684 7.788 -30.626 1.00 80.50 165 ASN A C 1
ATOM 1285 O O . ASN A 1 165 ? 21.835 8.801 -31.305 1.00 80.50 165 ASN A O 1
ATOM 1289 N N . ALA A 1 166 ? 22.685 7.239 -29.937 1.00 85.12 166 ALA A N 1
ATOM 1290 C CA . ALA A 1 166 ? 24.059 7.712 -30.056 1.00 85.12 166 ALA A CA 1
ATOM 1291 C C . ALA A 1 166 ? 24.629 7.410 -31.450 1.00 85.12 166 ALA A C 1
ATOM 1293 O O . ALA A 1 166 ? 25.221 8.297 -32.059 1.00 85.12 166 ALA A O 1
ATOM 1294 N N . GLU A 1 167 ? 24.394 6.203 -31.972 1.00 81.81 167 GLU A N 1
ATOM 1295 C CA . GLU A 1 167 ? 24.771 5.820 -33.339 1.00 81.81 167 GLU A CA 1
ATOM 1296 C C . GLU A 1 167 ? 24.045 6.673 -34.385 1.00 81.81 167 GLU A C 1
ATOM 1298 O O . GLU A 1 167 ? 24.672 7.185 -35.307 1.00 81.81 167 GLU A O 1
ATOM 1303 N N . PHE A 1 168 ? 22.742 6.902 -34.211 1.00 77.56 168 PHE A N 1
ATOM 1304 C CA . PHE A 1 168 ? 21.950 7.736 -35.112 1.00 77.56 168 PHE A CA 1
ATOM 1305 C C . PHE A 1 168 ? 22.474 9.177 -35.174 1.00 77.56 168 PHE A C 1
ATOM 1307 O O . PHE A 1 168 ? 22.672 9.716 -36.258 1.00 77.56 168 PHE A O 1
ATOM 1314 N N . ARG A 1 169 ? 22.785 9.781 -34.019 1.00 81.06 169 ARG A N 1
ATOM 1315 C CA . ARG A 1 169 ? 23.378 11.127 -33.963 1.00 81.06 169 ARG A CA 1
ATOM 1316 C C . ARG A 1 169 ? 24.787 11.186 -34.547 1.00 81.06 169 ARG A C 1
ATOM 1318 O O . ARG A 1 169 ? 25.150 12.205 -35.123 1.00 81.06 169 ARG A O 1
ATOM 1325 N N . ALA A 1 170 ? 25.579 10.125 -34.387 1.00 81.12 170 ALA A N 1
ATOM 1326 C CA . ALA A 1 170 ? 26.899 10.042 -35.006 1.00 81.12 170 ALA A CA 1
ATOM 1327 C C . ALA A 1 170 ? 26.778 10.054 -36.537 1.00 81.12 170 ALA A C 1
ATOM 1329 O O . ALA A 1 170 ? 27.469 10.830 -37.192 1.00 81.12 170 ALA A O 1
ATOM 1330 N N . ILE A 1 171 ? 25.830 9.291 -37.090 1.00 77.75 171 ILE A N 1
ATOM 1331 C CA . ILE A 1 171 ? 25.539 9.290 -38.529 1.00 77.75 171 ILE A CA 1
ATOM 1332 C C . ILE A 1 171 ? 25.071 10.673 -38.993 1.00 77.75 171 ILE A C 1
ATOM 1334 O O . ILE A 1 171 ? 25.629 11.176 -39.961 1.00 77.75 171 ILE A O 1
ATOM 1338 N N . GLU A 1 172 ? 24.116 11.309 -38.299 1.00 75.38 172 GLU A N 1
ATOM 1339 C CA . GLU A 1 172 ? 23.659 12.669 -38.640 1.00 75.38 172 GLU A CA 1
ATOM 1340 C C . GLU A 1 172 ? 24.835 13.655 -38.705 1.00 75.38 172 GLU A C 1
ATOM 1342 O O . GLU A 1 172 ? 24.982 14.362 -39.703 1.00 75.38 172 GLU A O 1
ATOM 1347 N N . SER A 1 173 ? 25.730 13.623 -37.712 1.00 73.00 173 SER A N 1
ATOM 1348 C CA . SER A 1 173 ? 26.910 14.494 -37.680 1.00 73.00 173 SER A CA 1
ATOM 1349 C C . SER A 1 173 ? 27.923 14.209 -38.797 1.00 73.00 173 SER A C 1
ATOM 1351 O O . SER A 1 173 ? 28.536 15.137 -39.323 1.00 73.00 173 SER A O 1
ATOM 1353 N N . GLU A 1 174 ? 28.085 12.945 -39.206 1.00 72.06 174 GLU A N 1
ATOM 1354 C CA . GLU A 1 174 ? 28.942 12.577 -40.338 1.00 72.06 174 GLU A CA 1
ATOM 1355 C C . GLU A 1 174 ? 28.339 13.048 -41.667 1.00 72.06 174 GLU A C 1
ATOM 1357 O O . GLU A 1 174 ? 29.065 13.582 -42.508 1.00 72.06 174 GLU A O 1
ATOM 1362 N N . THR A 1 175 ? 27.018 12.922 -41.847 1.00 61.34 175 THR A N 1
ATOM 1363 C CA . THR A 1 175 ? 26.325 13.467 -43.024 1.00 61.34 175 THR A CA 1
ATOM 1364 C C . THR A 1 175 ? 26.414 14.984 -43.101 1.00 61.34 175 THR A C 1
ATOM 1366 O O . THR A 1 175 ? 26.748 15.481 -44.170 1.00 61.34 175 THR A O 1
ATOM 1369 N N . GLU A 1 176 ? 26.203 15.711 -41.998 1.00 59.31 176 GLU A N 1
ATOM 1370 C CA . GLU A 1 176 ? 26.325 17.175 -41.965 1.00 59.31 176 GLU A CA 1
ATOM 1371 C C . GLU A 1 176 ? 27.752 17.628 -42.321 1.00 59.31 176 GLU A C 1
ATOM 1373 O O . GLU A 1 176 ? 27.914 18.509 -43.166 1.00 59.31 176 GLU A O 1
ATOM 1378 N N . SER A 1 177 ? 28.783 16.953 -41.791 1.00 57.84 177 SER A N 1
ATOM 1379 C CA . SER A 1 177 ? 30.189 17.255 -42.114 1.00 57.84 177 SER A CA 1
ATOM 1380 C C . SER A 1 177 ? 30.580 16.950 -43.567 1.00 57.84 177 SER A C 1
ATOM 1382 O O . SER A 1 177 ? 31.458 17.607 -44.126 1.00 57.84 177 SER A O 1
ATOM 1384 N N . ASN A 1 178 ? 29.935 15.964 -44.200 1.00 57.28 178 ASN A N 1
ATOM 1385 C CA . ASN A 1 178 ? 30.196 15.621 -45.597 1.00 57.28 178 ASN A CA 1
ATOM 1386 C C . ASN A 1 178 ? 29.509 16.593 -46.564 1.00 57.28 178 ASN A C 1
ATOM 1388 O O . ASN A 1 178 ? 30.092 16.902 -47.596 1.00 57.28 178 ASN A O 1
ATOM 1392 N N . THR A 1 179 ? 28.335 17.135 -46.224 1.00 53.25 179 THR A N 1
ATOM 1393 C CA . THR A 1 179 ? 27.708 18.223 -47.001 1.00 53.25 179 THR A CA 1
ATOM 1394 C C . THR A 1 179 ? 28.490 19.536 -46.941 1.00 53.25 179 THR A C 1
ATOM 1396 O O . THR A 1 179 ? 28.545 20.246 -47.938 1.00 53.25 179 THR A O 1
ATOM 1399 N N . GLU A 1 180 ? 29.140 19.854 -45.817 1.00 50.91 180 GLU A N 1
ATOM 1400 C CA . GLU A 1 180 ? 29.934 21.090 -45.675 1.00 50.91 180 GLU A CA 1
ATOM 1401 C C . GLU A 1 180 ? 31.299 21.010 -46.403 1.00 50.91 180 GLU A C 1
ATOM 1403 O O . GLU A 1 180 ? 31.833 22.017 -46.873 1.00 50.91 180 GLU A O 1
ATOM 1408 N N . ASN A 1 181 ? 31.854 19.800 -46.563 1.00 51.72 181 ASN A N 1
ATOM 1409 C CA . ASN A 1 181 ? 33.096 19.567 -47.315 1.00 51.72 181 ASN A CA 1
ATOM 1410 C C . ASN A 1 181 ? 32.896 19.472 -48.842 1.00 51.72 181 ASN A C 1
ATOM 1412 O O . ASN A 1 181 ? 33.847 19.710 -49.592 1.00 51.72 181 ASN A O 1
ATOM 1416 N N . ASP A 1 182 ? 31.686 19.154 -49.317 1.00 48.84 182 ASP A N 1
ATOM 1417 C CA . ASP A 1 182 ? 31.378 19.113 -50.757 1.00 48.84 182 ASP A CA 1
ATOM 1418 C C . ASP A 1 182 ? 31.143 20.524 -51.338 1.00 48.84 182 ASP A C 1
ATOM 1420 O O . ASP A 1 182 ? 31.496 20.786 -52.485 1.00 48.84 182 ASP A O 1
ATOM 1424 N N . GLU A 1 183 ? 30.656 21.487 -50.541 1.00 50.75 183 GLU A N 1
ATOM 1425 C CA . GLU A 1 183 ? 30.493 22.887 -50.985 1.00 50.75 183 GLU A CA 1
ATOM 1426 C C . GLU A 1 183 ? 31.817 23.677 -51.067 1.00 50.75 183 GLU A C 1
ATOM 1428 O O . GLU A 1 183 ? 31.870 24.734 -51.694 1.00 50.75 183 GLU A O 1
ATOM 1433 N N . THR A 1 184 ? 32.912 23.179 -50.480 1.00 49.09 184 THR A N 1
ATOM 1434 C CA . THR A 1 184 ? 34.228 23.855 -50.497 1.00 49.09 184 THR A CA 1
ATOM 1435 C C . THR A 1 184 ? 35.205 23.315 -51.548 1.00 49.09 184 THR A C 1
ATOM 1437 O O . THR A 1 184 ? 36.300 23.859 -51.691 1.00 49.09 184 THR A O 1
ATOM 1440 N N . SER A 1 185 ? 34.818 22.295 -52.326 1.00 47.84 185 SER A N 1
ATOM 1441 C CA . SER A 1 185 ? 35.696 21.644 -53.316 1.00 47.84 185 SER A CA 1
ATOM 1442 C C . SER A 1 185 ? 35.438 22.037 -54.785 1.00 47.84 185 SER A C 1
ATOM 1444 O O . SER A 1 185 ? 36.169 21.572 -55.659 1.00 47.84 185 SER A O 1
ATOM 1446 N N . GLU A 1 186 ? 34.473 22.919 -55.089 1.00 50.41 186 GLU A N 1
ATOM 1447 C CA . GLU A 1 186 ? 34.188 23.374 -56.472 1.00 50.41 186 GLU A CA 1
ATOM 1448 C C . GLU A 1 186 ? 34.861 24.701 -56.900 1.00 50.41 186 GLU A C 1
ATOM 1450 O O . GLU A 1 186 ? 34.745 25.095 -58.060 1.00 50.41 186 GLU A O 1
ATOM 1455 N N . GLU A 1 187 ? 35.645 25.378 -56.051 1.00 48.66 187 GLU A N 1
ATOM 1456 C CA . GLU A 1 187 ? 36.432 26.561 -56.460 1.00 48.66 187 GLU A CA 1
ATOM 1457 C C . GLU A 1 187 ? 37.927 26.237 -56.581 1.00 48.66 187 GLU A C 1
ATOM 1459 O O . GLU A 1 187 ? 38.752 26.630 -55.757 1.00 48.66 187 GLU A O 1
ATOM 1464 N N . GLY A 1 188 ? 38.309 25.499 -57.625 1.00 51.62 188 GLY A N 1
ATOM 1465 C CA . GLY A 1 188 ? 39.717 25.146 -57.797 1.00 51.62 188 GLY A CA 1
ATOM 1466 C C . GLY A 1 188 ? 40.149 24.614 -59.153 1.00 51.62 188 GLY A C 1
ATOM 1467 O O . GLY A 1 188 ? 41.217 24.018 -59.219 1.00 51.62 188 GLY A O 1
ATOM 1468 N N . GLU A 1 189 ? 39.386 24.797 -60.235 1.00 50.03 189 GLU A N 1
ATOM 1469 C CA . GLU A 1 189 ? 39.863 24.349 -61.549 1.00 50.03 189 GLU A CA 1
ATOM 1470 C C . GLU A 1 189 ? 39.348 25.201 -62.720 1.00 50.03 189 GLU A C 1
ATOM 1472 O O . GLU A 1 189 ? 38.536 24.771 -63.532 1.00 50.03 189 GLU A O 1
ATOM 1477 N N . THR A 1 190 ? 39.886 26.415 -62.881 1.00 46.59 190 THR A N 1
ATOM 1478 C CA . THR A 1 190 ? 39.917 27.069 -64.201 1.00 46.59 190 THR A CA 1
ATOM 1479 C C . THR A 1 190 ? 41.205 27.864 -64.419 1.00 46.59 190 THR A C 1
ATOM 1481 O O . THR A 1 190 ? 41.379 28.919 -63.820 1.00 46.59 190 THR A O 1
ATOM 1484 N N . LYS A 1 191 ? 42.037 27.311 -65.318 1.00 42.53 191 LYS A N 1
ATOM 1485 C CA . LYS A 1 191 ? 42.985 27.916 -66.285 1.00 42.53 191 LYS A CA 1
ATOM 1486 C C . LYS A 1 191 ? 43.849 29.116 -65.893 1.00 42.53 191 LYS A C 1
ATOM 1488 O O . LYS A 1 191 ? 43.313 30.234 -65.765 1.00 42.53 191 LYS A O 1
#

Organism: NCBI:txid1657

Foldseek 3Di:
DPPQDDDDDLLSLVVLLLVLVLCVVVDDDPSSVVSNVVSQVVCLVPPAAQDWDAHDPNLWIKHFHHWDKFKAQQDPPQQVVQVVVVVPPPVVVVPDPDDCCRDSVNQVVVQVVCVVVVNNDRRPRIDIDGDSGTMDMDADPVSSVVNVVVVVVVVVVVVVVVVVVVVVVVVVVVVVVVVVVVVPPPPDDDD

Radius of gyration: 30.9 Å; chains: 1; bounding box: 65×44×107 Å

Sequence (191 aa):
MADQIEITSVEQALGIVALGKFAEKAALTDEAKTLVKRARMYLEAHMSPGDRRVVGDDLATVSRQKTSERYVIRDEKAFGDWLEEERKVPEVWQMRVHKSFTSPAYLASLKTSLDAEGNGEIPPGVEIEESGGYVTSRLSDKQMKNMEAAVESARRLNAAWSAFNAEFRAIESETESNTENDETSEEGETK

Secondary structure (DSSP, 8-state):
-PPP-----HHHHHHHHHHHHHHHTT---HHHHHHHHHHHHHHHHHSPTT-EEEETTTTEEEEEPPPEEEEEES-HHHHHHHHHHH--S-HHHHTT-SS-TT-HHHHHHHHHHHHHTT--PPPTTEEEEEE-PPEEEE--HHHHHHHHHHHHHHHHHHHHHHHHHHHHHHHHHHHHHHHHHHTTSSSS---

pLDDT: mean 72.2, std 14.21, range [38.44, 91.31]